Protein AF-A0A7S2DIW6-F1 (afdb_monomer_lite)

pLDDT: mean 91.89, std 4.33, range [71.31, 98.0]

Organism: NCBI:txid327968

Sequence (221 aa):
FISQVGNAGQYILHVTPWLPSMMLAGNVTGTWTSQSFADEFQTRYGSTPPYQVASAFTAAALLVHGMEKANSTSPTDVMNAIRDIRAESIFGDFSFDSNGQSTMRMKVTQYQMRASPTLIYPCSSCSGTLVYPKPDRANIECQDTRELDTPYGFMNGTCVQCPEGTESVVVNATGTLQRICRFCAEGTFALRDGAKQRCV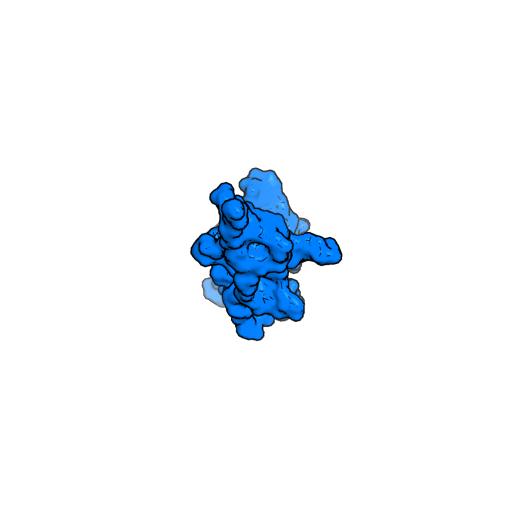PCPLGFYSDVEGSPECRACPL

Radius of gyration: 27.0 Å; chains: 1; bounding box: 69×29×79 Å

Secondary structure (DSSP, 8-state):
-HHHHGGGGTT-EEEES--TTS--B-GGGTT-BHHHHHHHHHHHHSSPPPHHHHHHHHHHHHHHHHHHHHT---HHHHHHHHHT--B--TT--B-B-TTS-B-PPPEEEE--SSSSPEEEESGGG-SS----SPPPHHHHHHH--SS---SEEEETTEEEEPPTTEEEEEEEETTEEEEEEEEPPTTEEEEEETTEEEEEEPPTTEE--STT-SSPEEPP-

Structure (mmCIF, N/CA/C/O backbone):
data_AF-A0A7S2DIW6-F1
#
_entry.id   AF-A0A7S2DIW6-F1
#
loop_
_atom_site.group_PDB
_atom_site.id
_atom_site.type_symbol
_atom_site.label_atom_id
_atom_site.label_alt_id
_atom_site.label_comp_id
_atom_site.label_asym_id
_atom_site.label_entity_id
_atom_site.label_seq_id
_atom_site.pdbx_PDB_ins_code
_atom_site.Cartn_x
_atom_site.Cartn_y
_atom_site.Cartn_z
_atom_site.occupancy
_atom_site.B_iso_or_equiv
_atom_site.auth_seq_id
_atom_site.auth_comp_id
_atom_site.auth_asym_id
_atom_site.auth_atom_id
_atom_site.pdbx_PDB_model_num
ATOM 1 N N . PHE A 1 1 ? 3.084 -5.115 4.513 1.00 79.88 1 PHE A N 1
ATOM 2 C CA . PHE A 1 1 ? 2.526 -5.954 3.430 1.00 79.88 1 PHE A CA 1
ATOM 3 C C . PHE A 1 1 ? 3.219 -5.665 2.104 1.00 79.88 1 PHE A C 1
ATOM 5 O O . PHE A 1 1 ? 4.061 -6.463 1.728 1.00 79.88 1 PHE A O 1
ATOM 12 N N . ILE A 1 2 ? 2.971 -4.525 1.440 1.00 84.12 2 ILE A N 1
ATOM 13 C CA . ILE A 1 2 ? 3.597 -4.205 0.137 1.00 84.12 2 ILE A CA 1
ATOM 14 C C . ILE A 1 2 ? 5.131 -4.205 0.179 1.00 84.12 2 ILE A C 1
ATOM 16 O O . ILE A 1 2 ? 5.755 -4.665 -0.769 1.00 84.12 2 ILE A O 1
ATOM 20 N N . SER A 1 3 ? 5.739 -3.790 1.292 1.00 81.25 3 SER A N 1
ATOM 21 C CA . SER A 1 3 ? 7.192 -3.892 1.498 1.00 81.25 3 SER A CA 1
ATOM 22 C C . SER A 1 3 ? 7.744 -5.323 1.456 1.00 81.25 3 SER A C 1
ATOM 24 O O . SER A 1 3 ? 8.926 -5.497 1.207 1.00 81.25 3 SER A O 1
ATOM 26 N N . GLN A 1 4 ? 6.905 -6.332 1.701 1.00 84.94 4 GLN A N 1
ATOM 27 C CA . GLN A 1 4 ? 7.298 -7.743 1.754 1.00 84.94 4 GLN A CA 1
ATOM 28 C C . GLN A 1 4 ? 6.985 -8.479 0.447 1.00 84.94 4 GLN A C 1
ATOM 30 O O . GLN A 1 4 ? 7.752 -9.332 0.023 1.00 84.94 4 GLN A O 1
ATOM 35 N N . VAL A 1 5 ? 5.856 -8.160 -0.199 1.00 87.31 5 VAL A N 1
ATOM 36 C CA . VAL A 1 5 ? 5.379 -8.893 -1.392 1.00 87.31 5 VAL A CA 1
ATOM 37 C C . VAL A 1 5 ? 5.551 -8.131 -2.710 1.00 87.31 5 VAL A C 1
ATOM 39 O O . VAL A 1 5 ? 5.266 -8.673 -3.777 1.00 87.31 5 VAL A O 1
ATOM 42 N N . GLY A 1 6 ? 5.975 -6.866 -2.661 1.00 86.94 6 GLY A N 1
ATOM 43 C CA . GLY A 1 6 ? 6.193 -6.039 -3.847 1.00 86.94 6 GLY A CA 1
ATOM 44 C C . GLY A 1 6 ? 4.961 -5.960 -4.755 1.00 86.94 6 GLY A C 1
ATOM 45 O O . GLY A 1 6 ? 3.828 -5.807 -4.293 1.00 86.94 6 GLY A O 1
ATOM 46 N N . ASN A 1 7 ? 5.189 -6.079 -6.064 1.00 89.25 7 ASN A N 1
ATOM 47 C CA . ASN A 1 7 ? 4.148 -5.964 -7.090 1.00 89.25 7 ASN A CA 1
ATOM 48 C C . ASN A 1 7 ? 3.102 -7.076 -7.081 1.00 89.25 7 ASN A C 1
ATOM 50 O O . ASN A 1 7 ? 1.970 -6.849 -7.511 1.00 89.25 7 ASN A O 1
ATOM 54 N N . ALA A 1 8 ? 3.414 -8.242 -6.513 1.00 88.25 8 ALA A N 1
ATOM 55 C CA . ALA A 1 8 ? 2.420 -9.297 -6.349 1.00 88.25 8 ALA A CA 1
ATOM 56 C C . ALA A 1 8 ? 1.251 -8.835 -5.459 1.00 88.25 8 ALA A C 1
ATOM 58 O O . ALA A 1 8 ? 0.100 -9.178 -5.734 1.00 88.25 8 ALA A O 1
ATOM 59 N N . GLY A 1 9 ? 1.542 -7.999 -4.453 1.00 89.56 9 GLY A N 1
ATOM 60 C CA . GLY A 1 9 ? 0.558 -7.439 -3.526 1.00 89.56 9 GLY A CA 1
ATOM 61 C C . GLY A 1 9 ? -0.310 -6.320 -4.093 1.00 89.56 9 GLY A C 1
ATOM 62 O O . GLY A 1 9 ? -1.308 -5.960 -3.470 1.00 89.56 9 GLY A O 1
ATOM 63 N N . GLN A 1 10 ? 0.046 -5.775 -5.258 1.00 91.62 10 GLN A N 1
ATOM 64 C CA . GLN A 1 10 ? -0.707 -4.686 -5.867 1.00 91.62 10 GLN A CA 1
ATOM 65 C C . GLN A 1 10 ? -2.079 -5.171 -6.341 1.00 91.62 10 GLN A C 1
ATOM 67 O O . GLN A 1 10 ? -2.246 -6.286 -6.855 1.00 91.62 10 GLN A O 1
ATOM 72 N N . TYR A 1 11 ? -3.061 -4.300 -6.149 1.00 93.38 11 TYR A N 1
ATOM 73 C CA . TYR A 1 11 ? -4.480 -4.458 -6.446 1.00 93.38 11 TYR A CA 1
ATOM 74 C C . TYR A 1 11 ? -5.193 -5.590 -5.685 1.00 93.38 11 TYR A C 1
ATOM 76 O O . TYR A 1 11 ? -6.339 -5.913 -6.001 1.00 93.38 11 TYR A O 1
ATOM 84 N N . ILE A 1 12 ? -4.564 -6.167 -4.653 1.00 92.81 12 ILE A N 1
ATOM 85 C CA . ILE A 1 12 ? -5.194 -7.164 -3.776 1.00 92.81 12 ILE A CA 1
ATOM 86 C C . ILE A 1 12 ? -6.169 -6.484 -2.809 1.00 92.81 12 ILE A C 1
ATOM 88 O O . ILE A 1 12 ? -5.863 -5.435 -2.235 1.00 92.81 12 ILE A O 1
ATOM 92 N N . LEU A 1 13 ? -7.329 -7.117 -2.616 1.00 94.75 13 LEU A N 1
ATOM 93 C CA . LEU A 1 13 ? -8.300 -6.753 -1.590 1.00 94.75 13 LEU A CA 1
ATOM 94 C C . LEU A 1 13 ? -7.870 -7.262 -0.213 1.00 94.75 13 LEU A C 1
ATOM 96 O O . LEU A 1 13 ? -7.444 -8.404 -0.061 1.00 94.75 13 LEU A O 1
ATOM 100 N N . HIS A 1 14 ? -8.040 -6.421 0.797 1.00 92.81 14 HIS A N 1
ATOM 101 C CA . HIS A 1 14 ? -7.788 -6.743 2.192 1.00 92.81 14 HIS A CA 1
ATOM 102 C C . HIS A 1 14 ? -8.975 -6.303 3.051 1.00 92.81 14 HIS A C 1
ATOM 104 O O . HIS A 1 14 ? -9.753 -5.429 2.670 1.00 92.81 14 HIS A O 1
ATOM 110 N N . VAL A 1 15 ? -9.126 -6.923 4.219 1.00 94.31 15 VAL A N 1
ATOM 111 C CA . VAL A 1 15 ? -10.203 -6.624 5.161 1.00 94.31 15 VAL A CA 1
ATOM 112 C C . VAL A 1 15 ? -9.581 -6.155 6.469 1.00 94.31 15 VAL A C 1
ATOM 114 O O . VAL A 1 15 ? -8.712 -6.822 7.020 1.00 94.31 15 VAL A O 1
ATOM 117 N N . THR A 1 16 ? -9.995 -4.994 6.967 1.00 93.88 16 THR A N 1
ATOM 118 C CA . THR A 1 16 ? -9.439 -4.409 8.196 1.00 93.88 16 THR A CA 1
ATOM 119 C C . THR A 1 16 ? -10.532 -3.764 9.042 1.00 93.88 16 THR A C 1
ATOM 121 O O . THR A 1 16 ? -11.458 -3.172 8.483 1.00 93.88 16 THR A O 1
ATOM 124 N N . PRO A 1 17 ? -10.467 -3.837 10.382 1.00 93.56 17 PRO A N 1
ATOM 125 C CA . PRO A 1 17 ? -11.382 -3.082 11.225 1.00 93.56 17 PRO A CA 1
ATOM 126 C C . PRO A 1 17 ? -11.015 -1.595 11.286 1.00 93.56 17 PRO A C 1
ATOM 128 O O . PRO A 1 17 ? -11.873 -0.789 11.626 1.00 93.56 17 PRO A O 1
ATOM 131 N N . TRP A 1 18 ? -9.777 -1.217 10.959 1.00 94.25 18 TRP A N 1
ATOM 132 C CA . TRP A 1 18 ? -9.278 0.138 11.187 1.00 94.25 18 TRP A CA 1
ATOM 133 C C . TRP A 1 18 ? -8.090 0.491 10.285 1.00 94.25 18 TRP A C 1
ATOM 135 O O . TRP A 1 18 ? -7.321 -0.390 9.888 1.00 94.25 18 TRP A O 1
ATOM 145 N N . LEU A 1 19 ? -7.931 1.778 9.974 1.00 93.50 19 LEU A N 1
ATOM 146 C CA . LEU A 1 19 ? -6.732 2.350 9.361 1.00 93.50 19 LEU A CA 1
ATOM 147 C C . LEU A 1 19 ? -6.434 3.722 9.985 1.00 93.50 19 LEU A C 1
ATOM 149 O O . LEU A 1 19 ? -7.383 4.459 10.250 1.00 93.50 19 LEU A O 1
ATOM 153 N N . PRO A 1 20 ? -5.151 4.123 10.079 1.00 93.69 20 PRO A N 1
ATOM 154 C CA . PRO A 1 20 ? -4.764 5.481 10.472 1.00 93.69 20 PRO A CA 1
ATOM 155 C C . PRO A 1 20 ? -5.46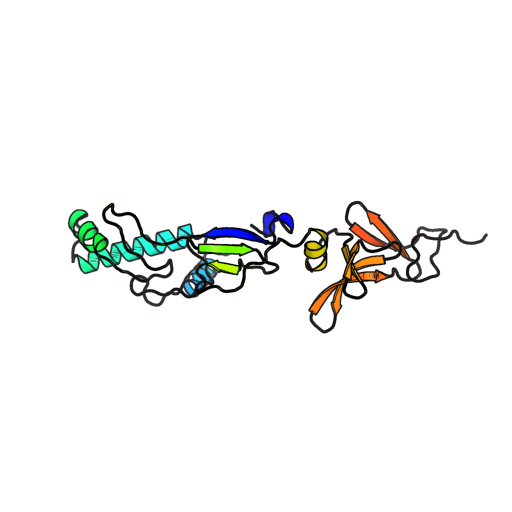1 6.586 9.669 1.00 93.69 20 PRO A C 1
ATOM 157 O O . PRO A 1 20 ? -5.853 7.606 10.219 1.00 93.69 20 PRO A O 1
ATOM 160 N 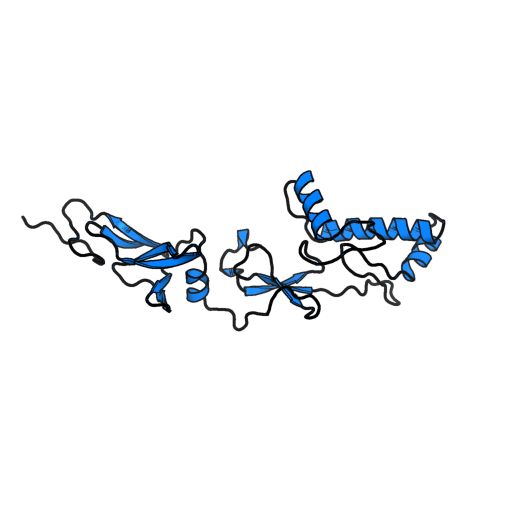N . SER A 1 21 ? -5.659 6.348 8.369 1.00 90.56 21 SER A N 1
ATOM 161 C CA . SER A 1 21 ? -6.234 7.306 7.424 1.00 90.56 21 SER A CA 1
ATOM 162 C C . SER A 1 21 ? -7.758 7.435 7.493 1.00 90.56 21 SER A C 1
ATOM 164 O O . SER A 1 21 ? -8.332 8.215 6.733 1.00 90.56 21 SER A O 1
ATOM 166 N N . MET A 1 22 ? -8.440 6.658 8.341 1.00 91.06 22 MET A N 1
ATOM 167 C CA . MET A 1 22 ? -9.885 6.799 8.507 1.00 91.06 22 MET A CA 1
ATOM 168 C C . MET A 1 22 ? -10.211 8.093 9.255 1.00 91.06 22 MET A C 1
ATOM 170 O O . MET A 1 22 ? -9.556 8.455 10.228 1.00 91.06 22 MET A O 1
ATOM 174 N N . MET A 1 23 ? -11.278 8.768 8.834 1.00 89.94 23 MET A N 1
ATOM 175 C CA . MET A 1 23 ? -11.783 9.967 9.504 1.00 89.94 23 MET A CA 1
ATOM 176 C C . MET A 1 23 ? -12.624 9.585 10.729 1.00 89.94 23 MET A C 1
ATOM 178 O O . MET A 1 23 ? -13.838 9.761 10.729 1.00 89.94 23 MET A O 1
ATOM 182 N N . LEU A 1 24 ? -11.982 9.007 11.747 1.00 91.75 24 LEU A N 1
ATOM 183 C CA . LEU A 1 24 ? -12.630 8.635 13.006 1.00 91.75 24 LEU A CA 1
ATOM 184 C C . LEU A 1 24 ? -12.113 9.516 14.136 1.00 91.75 24 LEU A C 1
ATOM 186 O O . LEU A 1 24 ? -10.904 9.725 14.275 1.00 91.75 24 LEU A O 1
ATOM 190 N N . ALA A 1 25 ? -13.046 9.972 14.952 1.00 90.62 25 ALA A N 1
ATOM 191 C CA . ALA A 1 25 ? -12.843 10.652 16.217 1.00 90.62 25 ALA A CA 1
ATOM 192 C C . ALA A 1 25 ? -13.911 10.127 17.177 1.00 90.62 25 ALA A C 1
ATOM 194 O O . ALA A 1 25 ? -14.863 9.479 16.737 1.00 90.62 25 ALA A O 1
ATOM 195 N N . GLY A 1 26 ? -13.769 10.377 18.473 1.00 82.31 26 GLY A N 1
ATOM 196 C CA . GLY A 1 26 ? -14.761 9.834 19.379 1.00 82.31 26 GLY A CA 1
ATOM 197 C C . GLY A 1 26 ? -14.706 10.324 20.803 1.00 82.31 26 GLY A C 1
ATOM 198 O O . GLY A 1 26 ? -13.630 10.492 21.377 1.00 82.31 26 GLY A O 1
ATOM 199 N N . ASN A 1 27 ? -15.897 10.485 21.372 1.00 80.25 27 ASN A N 1
ATOM 200 C CA . ASN A 1 27 ? -16.130 11.007 22.712 1.00 80.25 27 ASN A CA 1
ATOM 201 C C . ASN A 1 27 ? -15.435 10.192 23.813 1.00 80.25 27 ASN A C 1
ATOM 203 O O . ASN A 1 27 ? -14.895 10.784 24.745 1.00 80.25 27 ASN A O 1
ATOM 207 N N . VAL A 1 28 ? -15.378 8.861 23.695 1.00 85.06 28 VAL A N 1
ATOM 208 C CA . VAL A 1 28 ? -14.720 8.009 24.706 1.00 85.06 28 VAL A CA 1
ATOM 209 C C . VAL A 1 28 ? -13.198 8.054 24.614 1.00 85.06 28 VAL A C 1
ATOM 211 O O . VAL A 1 28 ? -12.508 7.715 25.566 1.00 85.06 28 VAL A O 1
ATOM 214 N N . THR A 1 29 ? -12.662 8.507 23.483 1.00 85.06 29 THR A N 1
ATOM 215 C CA . THR A 1 29 ? -11.222 8.678 23.258 1.00 85.06 29 THR A CA 1
ATOM 216 C C . THR A 1 29 ? -10.786 10.141 23.351 1.00 85.06 29 THR A C 1
ATOM 218 O O . THR A 1 29 ? -9.676 10.477 22.947 1.00 85.06 29 THR A O 1
ATOM 221 N N . GLY A 1 30 ? -11.633 11.029 23.881 1.00 85.81 30 GLY A N 1
ATOM 222 C CA . GLY A 1 30 ? -11.332 12.452 24.029 1.00 85.81 30 GLY A CA 1
ATOM 223 C C . GLY A 1 30 ? -11.152 13.165 22.686 1.00 85.81 30 GLY A C 1
ATOM 224 O O . GLY A 1 30 ? -11.961 13.024 21.776 1.00 85.81 30 GLY A O 1
ATOM 225 N N . THR A 1 31 ? -10.085 13.956 22.554 1.00 89.69 31 THR A N 1
ATOM 226 C CA . THR A 1 31 ? -9.781 14.729 21.333 1.00 89.69 31 THR A CA 1
ATOM 227 C C . THR A 1 31 ? -8.990 13.941 20.287 1.00 89.69 31 THR A C 1
ATOM 229 O O . THR A 1 31 ? -8.593 14.500 19.263 1.00 89.69 31 THR A O 1
ATOM 232 N N . TRP A 1 32 ? -8.729 12.654 20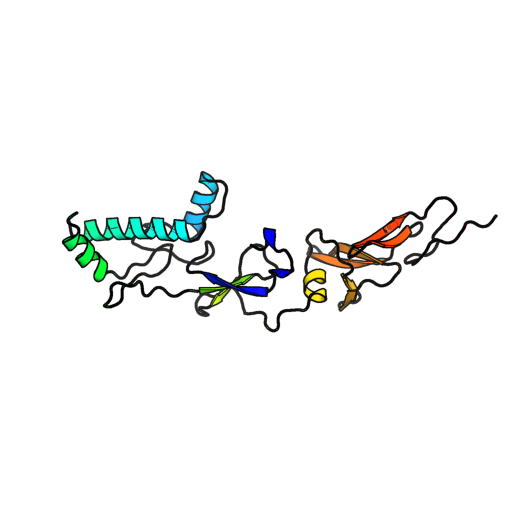.532 1.00 93.31 32 TRP A N 1
ATOM 233 C CA . TRP A 1 32 ? -7.950 11.828 19.622 1.00 93.31 32 TRP A CA 1
ATOM 234 C C . TRP A 1 32 ? -8.734 11.505 18.351 1.00 93.31 32 TRP A C 1
ATOM 236 O O . TRP A 1 32 ? -9.930 11.212 18.372 1.00 93.31 32 TRP A O 1
ATOM 246 N N . THR A 1 33 ? -8.010 11.497 17.238 1.00 95.25 33 THR A N 1
ATOM 247 C CA . THR A 1 33 ? -8.460 10.970 15.950 1.00 95.25 33 THR A CA 1
ATOM 248 C C . THR A 1 33 ? -7.664 9.710 15.611 1.00 95.25 33 THR A C 1
ATOM 250 O O . THR A 1 33 ? -6.607 9.465 16.198 1.00 95.25 33 THR A O 1
ATOM 253 N N . SER A 1 34 ? -8.124 8.918 14.635 1.00 94.69 34 SER A N 1
ATOM 254 C CA . SER A 1 34 ? -7.323 7.798 14.099 1.00 94.69 34 SER A CA 1
ATOM 255 C C . SER A 1 34 ? -5.921 8.237 13.681 1.00 94.69 34 SER A C 1
ATOM 257 O O . SER A 1 34 ? -4.942 7.560 13.997 1.00 94.69 34 SER A O 1
ATOM 259 N N . GLN A 1 35 ? -5.832 9.384 13.004 1.00 95.38 35 GLN A N 1
ATOM 260 C CA . GLN A 1 35 ? -4.574 9.910 12.495 1.00 95.38 35 GLN A CA 1
ATOM 261 C C . GLN A 1 35 ? -3.673 10.389 13.636 1.00 95.38 35 GLN A C 1
ATOM 263 O O . GLN A 1 35 ? -2.545 9.922 13.741 1.00 95.38 35 GLN A O 1
ATOM 268 N N . SER A 1 36 ? -4.181 11.225 14.551 1.00 96.31 36 SER A N 1
ATOM 269 C CA . SER A 1 36 ? -3.367 11.737 15.666 1.00 96.31 36 SER A CA 1
ATOM 270 C C . SER A 1 36 ? -2.885 10.620 16.597 1.00 96.31 36 SER A C 1
ATOM 272 O O . SER A 1 36 ? -1.779 10.689 17.125 1.00 96.31 36 SER A O 1
ATOM 274 N N . PHE A 1 37 ? -3.685 9.561 16.766 1.00 96.25 37 PHE A N 1
ATOM 275 C CA . PHE A 1 37 ? -3.267 8.353 17.476 1.00 96.25 37 PHE A CA 1
ATOM 276 C C . PHE A 1 37 ? -2.108 7.645 16.780 1.00 96.25 37 PHE A C 1
ATOM 278 O O . PHE A 1 37 ? -1.125 7.276 17.426 1.00 96.25 37 PHE A O 1
ATOM 285 N N . ALA A 1 38 ? -2.209 7.464 15.463 1.00 96.56 38 ALA A N 1
ATOM 286 C CA . ALA A 1 38 ? -1.149 6.845 14.686 1.00 96.56 38 ALA A CA 1
ATOM 287 C C . ALA A 1 38 ? 0.143 7.670 14.693 1.00 96.56 38 ALA A C 1
ATOM 289 O O . ALA A 1 38 ? 1.221 7.087 14.804 1.00 96.56 38 ALA A O 1
ATOM 290 N N . ASP A 1 39 ? 0.031 8.997 14.637 1.00 96.56 39 ASP A N 1
ATOM 291 C CA . ASP A 1 39 ? 1.169 9.918 14.656 1.00 96.56 39 ASP A CA 1
ATOM 292 C C . ASP A 1 39 ? 1.905 9.892 16.005 1.00 96.56 39 ASP A C 1
ATOM 294 O O . ASP A 1 39 ? 3.135 9.789 16.034 1.00 96.56 39 ASP A O 1
ATOM 298 N N . GLU A 1 40 ? 1.180 9.902 17.130 1.00 96.56 40 GLU A N 1
ATOM 299 C CA . GLU A 1 40 ? 1.795 9.743 18.458 1.00 96.56 40 GLU A CA 1
ATOM 300 C C . GLU A 1 40 ? 2.470 8.375 18.585 1.00 96.56 40 GLU A C 1
ATOM 302 O O . GLU A 1 40 ? 3.604 8.275 19.058 1.00 96.56 40 GLU A O 1
ATOM 307 N N . PHE A 1 41 ? 1.794 7.306 18.154 1.00 97.12 41 PHE A N 1
ATOM 308 C CA . PHE A 1 41 ? 2.355 5.962 18.236 1.00 97.12 41 PHE A CA 1
ATOM 309 C C . PHE A 1 41 ? 3.643 5.851 17.404 1.00 97.12 41 PHE A C 1
ATOM 311 O O . PHE A 1 41 ? 4.649 5.333 17.888 1.00 97.12 41 PHE A O 1
ATOM 318 N N . GLN A 1 42 ? 3.655 6.405 16.190 1.00 96.75 42 GLN A N 1
ATOM 319 C CA . GLN A 1 42 ? 4.846 6.481 15.345 1.00 96.75 42 GLN A CA 1
ATOM 320 C C . GLN A 1 42 ? 5.962 7.299 16.005 1.00 96.75 42 GLN A C 1
ATOM 322 O O . GLN A 1 42 ? 7.118 6.880 15.972 1.00 96.75 42 GLN A O 1
ATOM 327 N N . THR A 1 43 ? 5.631 8.430 16.630 1.00 98.00 43 THR A N 1
ATOM 328 C CA . THR A 1 43 ? 6.599 9.285 17.336 1.00 98.00 43 THR A CA 1
ATOM 329 C C . THR A 1 43 ? 7.242 8.546 18.507 1.00 98.00 43 THR A C 1
ATOM 331 O O . THR A 1 43 ? 8.452 8.625 18.712 1.00 98.00 43 THR A O 1
ATOM 334 N N . ARG A 1 44 ? 6.446 7.785 19.260 1.00 97.44 44 ARG A N 1
ATOM 335 C CA . ARG A 1 44 ? 6.897 7.091 20.468 1.00 97.44 44 ARG A CA 1
ATOM 336 C C . ARG A 1 44 ? 7.619 5.775 20.189 1.00 97.44 44 ARG A C 1
ATOM 338 O O . ARG A 1 44 ? 8.548 5.429 20.914 1.00 97.44 44 ARG A O 1
ATOM 345 N N . TYR A 1 45 ? 7.185 5.033 19.172 1.00 96.81 45 TYR A N 1
ATOM 346 C CA . TYR A 1 45 ? 7.623 3.653 18.931 1.00 96.81 45 TYR A CA 1
ATOM 347 C C . TYR A 1 45 ? 8.304 3.442 17.574 1.00 96.81 45 TYR A C 1
ATOM 349 O O . TYR A 1 45 ? 8.702 2.322 17.258 1.00 96.81 45 TYR A O 1
ATOM 357 N N . GLY A 1 46 ? 8.428 4.483 16.748 1.00 96.12 46 GLY A N 1
ATOM 358 C CA . GLY A 1 46 ? 9.136 4.425 15.467 1.00 96.12 46 GLY A CA 1
ATOM 359 C C . GLY A 1 46 ? 8.446 3.585 14.386 1.00 96.12 46 GLY A C 1
ATOM 360 O O . GLY A 1 46 ? 9.048 3.328 13.344 1.00 96.12 46 GLY A O 1
ATOM 361 N N . SER A 1 47 ? 7.194 3.167 14.585 1.00 92.69 47 SER A N 1
ATOM 362 C CA . SER A 1 47 ? 6.445 2.348 13.624 1.00 92.69 47 SER A CA 1
ATOM 363 C C . SER A 1 47 ? 4.961 2.701 13.594 1.00 92.69 47 SER A C 1
ATOM 365 O O . SER A 1 47 ? 4.425 3.229 14.561 1.00 92.69 47 SER A O 1
ATOM 367 N N . THR A 1 48 ? 4.283 2.405 12.484 1.00 91.12 48 THR A N 1
ATOM 368 C CA . THR A 1 48 ? 2.833 2.603 12.360 1.00 91.12 48 THR A CA 1
ATOM 369 C C . THR A 1 48 ? 2.101 1.572 13.223 1.00 91.12 48 THR A C 1
ATOM 371 O O . THR A 1 48 ? 2.445 0.387 13.148 1.00 91.12 48 THR A O 1
ATOM 374 N N . PRO A 1 49 ? 1.079 1.959 14.011 1.00 94.88 49 PRO A N 1
ATOM 375 C CA . PRO A 1 49 ? 0.400 1.010 14.878 1.00 94.88 49 PRO A CA 1
ATOM 376 C C . PRO A 1 49 ? -0.348 -0.047 14.060 1.00 94.88 49 PRO A C 1
ATOM 378 O O . PRO A 1 49 ? -1.095 0.295 13.135 1.00 94.88 49 PRO A O 1
ATOM 381 N N . PRO A 1 50 ? -0.229 -1.335 14.420 1.00 93.38 50 PRO A N 1
ATOM 382 C CA . PRO A 1 50 ? -1.152 -2.335 13.923 1.00 93.38 50 PRO A CA 1
ATOM 383 C C . PRO A 1 50 ? -2.531 -2.100 14.562 1.00 93.38 50 PRO A C 1
ATOM 385 O O . PRO A 1 50 ? -2.639 -1.575 15.675 1.00 93.38 50 PRO A O 1
ATOM 388 N N . TYR A 1 51 ? -3.606 -2.496 13.875 1.00 93.81 51 TYR A N 1
ATOM 389 C CA . TYR A 1 51 ? -4.974 -2.198 14.320 1.00 93.81 51 TYR A CA 1
ATOM 390 C C . TYR A 1 51 ? -5.270 -2.738 15.729 1.00 93.81 51 TYR A C 1
ATOM 392 O O . TYR A 1 51 ? -6.079 -2.169 16.454 1.00 93.81 51 TYR A O 1
ATOM 400 N N . GLN A 1 52 ? -4.603 -3.818 16.143 1.00 95.88 52 GLN A N 1
ATOM 401 C CA . GLN A 1 52 ? -4.747 -4.419 17.466 1.00 95.88 52 GLN A CA 1
ATOM 402 C C . GLN A 1 52 ? -4.445 -3.409 18.577 1.00 95.88 52 GLN A C 1
ATOM 404 O O . GLN A 1 52 ? -5.144 -3.396 19.587 1.00 95.88 52 GLN A O 1
ATOM 409 N N . VAL A 1 53 ? -3.467 -2.521 18.374 1.00 96.12 53 VAL A N 1
ATOM 410 C CA . VAL A 1 53 ? -3.114 -1.483 19.350 1.00 96.12 53 VAL A CA 1
ATOM 411 C C . VAL A 1 53 ? -4.226 -0.440 19.456 1.00 96.12 53 VAL A C 1
ATOM 413 O O . VAL A 1 53 ? -4.642 -0.110 20.563 1.00 96.12 53 VAL A O 1
ATOM 416 N N . ALA A 1 54 ? -4.765 0.025 18.325 1.00 94.94 54 ALA A N 1
ATOM 417 C CA . ALA A 1 54 ? -5.904 0.945 18.321 1.00 94.94 54 ALA A CA 1
ATOM 418 C C . ALA A 1 54 ? -7.155 0.306 18.964 1.00 94.94 54 ALA A C 1
ATOM 420 O O . ALA A 1 54 ? -7.891 0.971 19.698 1.00 94.94 54 ALA A O 1
ATOM 421 N N . SER A 1 55 ? -7.351 -1.005 18.763 1.00 93.94 55 SER A N 1
ATOM 422 C CA . SER A 1 55 ? -8.426 -1.769 19.406 1.00 93.94 55 SER A CA 1
ATOM 423 C C . SER A 1 55 ? -8.251 -1.852 20.924 1.00 93.94 55 SER A C 1
ATOM 425 O O . SER A 1 55 ? -9.205 -1.623 21.661 1.00 93.94 55 SER A O 1
ATOM 427 N N . ALA A 1 56 ? -7.029 -2.111 21.399 1.00 95.19 56 ALA A N 1
ATOM 428 C CA . ALA A 1 56 ? -6.727 -2.241 22.820 1.00 95.19 56 ALA A CA 1
ATOM 429 C C . ALA A 1 56 ? -6.853 -0.896 23.543 1.00 95.19 56 ALA A C 1
ATOM 431 O O . ALA A 1 56 ? -7.447 -0.827 24.618 1.00 95.19 56 ALA A O 1
ATOM 432 N N . PHE A 1 57 ? -6.361 0.179 22.921 1.00 94.50 57 PHE A N 1
ATOM 433 C CA . PHE A 1 57 ? -6.539 1.540 23.419 1.00 94.50 57 PHE A CA 1
ATOM 434 C C . PHE A 1 57 ? -8.022 1.883 23.575 1.00 94.50 57 PHE A C 1
ATOM 436 O O . PHE A 1 57 ? -8.454 2.342 24.631 1.00 94.50 57 PHE A O 1
ATOM 443 N N . THR A 1 58 ? -8.820 1.590 22.549 1.00 92.88 58 THR A N 1
ATOM 444 C CA . THR A 1 58 ? -10.258 1.863 22.584 1.00 92.88 58 THR A CA 1
ATOM 445 C C . THR A 1 58 ? -10.984 1.001 23.613 1.00 92.88 58 THR A C 1
ATOM 447 O O . THR A 1 58 ? -11.865 1.498 24.306 1.00 92.88 58 THR A O 1
ATOM 450 N N . ALA A 1 59 ? -10.603 -0.268 23.773 1.00 92.56 59 ALA A N 1
ATOM 451 C CA . ALA A 1 59 ? -11.175 -1.136 24.798 1.00 92.56 59 ALA A CA 1
ATOM 452 C C . ALA A 1 59 ? -10.906 -0.602 26.216 1.00 92.56 59 ALA A C 1
ATOM 454 O O . ALA A 1 59 ? -11.812 -0.590 27.047 1.00 92.56 59 ALA A O 1
ATOM 455 N N . ALA A 1 60 ? -9.692 -0.107 26.479 1.00 94.56 60 ALA A N 1
ATOM 456 C CA . ALA A 1 60 ? -9.362 0.533 27.751 1.00 94.56 60 ALA A CA 1
ATOM 457 C C . ALA A 1 60 ? -10.178 1.819 27.970 1.00 94.56 60 ALA A C 1
ATOM 459 O O . ALA A 1 60 ? -10.724 2.022 29.052 1.00 94.56 60 ALA A O 1
ATOM 460 N N . ALA A 1 61 ? -10.321 2.649 26.934 1.00 93.19 61 ALA A N 1
ATOM 461 C CA . ALA A 1 61 ? -11.130 3.864 26.985 1.00 93.19 61 ALA A CA 1
ATOM 462 C C . ALA A 1 61 ? -12.618 3.569 27.262 1.00 93.19 61 ALA A C 1
ATOM 464 O O . ALA A 1 61 ? -13.230 4.201 28.120 1.00 93.19 61 ALA A O 1
ATOM 465 N N . LEU A 1 62 ? -13.186 2.554 26.602 1.00 92.00 62 LEU A N 1
ATOM 466 C CA . LEU A 1 62 ? -14.556 2.091 26.843 1.00 92.00 62 LEU A CA 1
ATOM 467 C C . LEU A 1 62 ? -14.747 1.551 28.263 1.00 92.00 62 LEU A C 1
ATOM 469 O O . LEU A 1 62 ? -15.801 1.772 28.857 1.00 92.00 62 LEU A O 1
ATOM 473 N N . LEU A 1 63 ? -13.743 0.866 28.817 1.00 94.00 63 LEU A N 1
ATOM 474 C CA . LEU A 1 63 ? -13.791 0.370 30.190 1.00 94.00 63 LEU A CA 1
ATOM 475 C C . LEU A 1 63 ? -13.837 1.521 31.202 1.00 94.00 63 LEU A C 1
ATOM 477 O O . LEU A 1 63 ? -14.683 1.505 32.095 1.00 94.00 63 LEU A O 1
ATOM 481 N N . VAL A 1 64 ? -12.972 2.527 31.037 1.00 93.81 64 VAL A N 1
ATOM 482 C CA . VAL A 1 64 ? -12.972 3.739 31.875 1.00 93.81 64 VAL A CA 1
ATOM 483 C C . VAL A 1 64 ? -14.313 4.458 31.765 1.00 93.81 64 VAL A C 1
ATOM 485 O O . VAL A 1 64 ? -14.943 4.735 32.782 1.00 93.81 64 VAL A O 1
ATOM 488 N N . HIS A 1 65 ? -14.811 4.655 30.544 1.00 92.19 65 HIS A N 1
ATOM 489 C CA . HIS A 1 65 ? -16.112 5.281 30.324 1.00 92.19 65 HIS A CA 1
ATOM 490 C C . HIS A 1 65 ? -17.266 4.487 30.966 1.00 92.19 65 HIS A C 1
ATOM 492 O O . HIS A 1 65 ? -18.203 5.062 31.517 1.00 92.19 65 HIS A O 1
ATOM 498 N N . GLY A 1 66 ? -17.190 3.153 30.945 1.00 93.56 66 GLY A N 1
ATOM 499 C CA . GLY A 1 66 ? -18.126 2.271 31.638 1.00 93.56 66 GLY A CA 1
ATOM 500 C C . GLY A 1 66 ? -18.110 2.452 33.157 1.00 93.56 66 GLY A C 1
ATOM 501 O O . GLY A 1 66 ? -19.175 2.524 33.766 1.00 93.56 66 GLY A O 1
ATOM 502 N N . MET A 1 67 ? -16.923 2.572 33.760 1.00 95.88 67 MET A N 1
ATOM 503 C CA . MET A 1 67 ? -16.761 2.840 35.197 1.00 95.88 67 MET A CA 1
ATOM 504 C C . MET A 1 67 ? -17.326 4.204 35.594 1.00 95.88 67 MET A C 1
ATOM 506 O O . MET A 1 67 ? -18.044 4.305 36.588 1.00 95.88 67 MET A O 1
ATOM 510 N N . GLU A 1 68 ? -17.056 5.238 34.796 1.00 93.94 68 GLU A N 1
ATOM 511 C CA . GLU A 1 68 ? -17.590 6.589 35.002 1.00 93.94 68 GLU A CA 1
ATOM 512 C C . GLU A 1 68 ? -19.120 6.602 34.917 1.00 93.94 68 GLU A C 1
ATOM 514 O O . GLU A 1 68 ? -19.789 7.135 35.801 1.00 93.94 68 GLU A O 1
ATOM 519 N N . LYS A 1 69 ? -19.690 5.952 33.894 1.00 93.12 69 LYS A N 1
ATOM 520 C CA . LYS A 1 69 ? -21.144 5.853 33.700 1.00 93.12 69 LYS A CA 1
ATOM 521 C C . LYS A 1 69 ? -21.831 5.040 34.802 1.00 93.12 69 LYS A C 1
ATOM 523 O O . LYS A 1 69 ? -22.942 5.381 35.199 1.00 93.12 69 LYS A O 1
ATOM 528 N N . ALA A 1 70 ? -21.194 3.973 35.283 1.00 95.94 70 ALA A N 1
ATOM 529 C CA . ALA A 1 70 ? -21.704 3.155 36.383 1.00 95.94 70 ALA A CA 1
ATOM 530 C C . ALA A 1 70 ? -21.512 3.813 37.759 1.00 95.94 70 ALA A C 1
ATOM 532 O O . ALA A 1 70 ? -22.132 3.376 38.727 1.00 95.94 70 ALA A O 1
ATOM 533 N N . ASN A 1 71 ? -20.626 4.813 37.858 1.00 96.81 71 ASN A N 1
ATOM 534 C CA . ASN A 1 71 ? -20.088 5.320 39.120 1.00 96.81 71 ASN A CA 1
ATOM 535 C C . ASN A 1 71 ? -19.641 4.173 40.055 1.00 96.81 71 ASN A C 1
ATOM 537 O O . ASN A 1 71 ? -19.933 4.156 41.251 1.00 96.81 71 ASN A O 1
ATOM 541 N N . SER A 1 72 ? -19.000 3.159 39.472 1.00 97.56 72 SER A N 1
ATOM 542 C CA . SER A 1 72 ? -18.662 1.897 40.131 1.00 97.56 72 SER A CA 1
ATOM 543 C C . SER A 1 72 ? -17.497 1.226 39.407 1.00 97.56 72 SER A C 1
ATOM 545 O O . SER A 1 72 ? -17.321 1.379 38.200 1.00 97.56 72 SER A O 1
ATOM 547 N N . THR A 1 73 ? -16.709 0.448 40.143 1.00 96.75 73 THR A N 1
ATOM 548 C CA . THR A 1 73 ? -15.672 -0.441 39.593 1.00 96.75 73 THR A CA 1
ATOM 549 C C . THR A 1 73 ? -16.057 -1.918 39.706 1.00 96.75 73 THR A C 1
ATOM 551 O O . THR A 1 73 ? -15.269 -2.797 39.355 1.00 96.75 73 THR A O 1
ATOM 554 N N . SER A 1 74 ? -17.273 -2.208 40.182 1.00 97.94 74 SER A N 1
ATOM 555 C CA . SER A 1 74 ? -17.831 -3.559 40.238 1.00 97.94 74 SER A CA 1
ATOM 556 C C . SER A 1 74 ? -17.967 -4.138 38.824 1.00 97.94 74 SER A C 1
ATOM 558 O O . SER A 1 74 ? -18.578 -3.492 37.968 1.00 97.94 74 SER A O 1
ATOM 560 N N . PRO A 1 75 ? -17.472 -5.363 38.556 1.00 96.50 75 PRO A N 1
ATOM 561 C CA . PRO A 1 75 ? -17.539 -5.963 37.225 1.00 96.50 75 PRO A CA 1
ATOM 562 C C . PRO A 1 75 ? -18.951 -5.997 36.629 1.00 96.50 75 PRO A C 1
ATOM 564 O O . PRO A 1 75 ? -19.124 -5.714 35.446 1.00 96.50 75 PRO A O 1
ATOM 567 N N . THR A 1 76 ? -19.965 -6.304 37.442 1.00 96.06 76 THR A N 1
ATOM 568 C CA . THR A 1 76 ? -21.357 -6.405 36.982 1.00 96.06 76 THR A CA 1
ATOM 569 C C . THR A 1 76 ? -21.932 -5.044 36.601 1.00 96.06 76 THR A C 1
ATOM 571 O O . THR A 1 76 ? -22.562 -4.920 35.552 1.00 96.06 76 THR A O 1
ATOM 574 N N . ASP A 1 77 ? -21.686 -4.019 37.418 1.00 96.31 77 ASP A N 1
ATOM 575 C CA . ASP A 1 77 ? -22.213 -2.671 37.182 1.00 96.31 77 ASP A CA 1
ATOM 576 C C . ASP A 1 77 ? -21.585 -2.067 35.923 1.00 96.31 77 ASP A C 1
ATOM 578 O O . ASP A 1 77 ? -22.286 -1.538 35.060 1.00 96.31 77 ASP A O 1
ATOM 582 N N . VAL A 1 78 ? -20.265 -2.223 35.781 1.00 96.12 78 VAL A N 1
ATOM 583 C CA . VAL A 1 78 ? -19.501 -1.742 34.625 1.00 96.12 78 VAL A CA 1
ATOM 584 C C . VAL A 1 78 ? -19.923 -2.471 33.352 1.00 96.12 78 VAL A C 1
ATOM 586 O O . VAL A 1 78 ? -20.184 -1.829 32.336 1.00 96.12 78 VAL A O 1
ATOM 589 N N . MET A 1 79 ? -20.049 -3.800 33.393 1.00 93.44 79 MET A N 1
ATOM 590 C CA . MET A 1 79 ? -20.532 -4.586 32.254 1.00 93.44 79 MET A CA 1
ATOM 591 C C . MET A 1 79 ? -21.925 -4.124 31.812 1.00 93.44 79 MET A C 1
ATOM 593 O O . MET A 1 79 ? -22.143 -3.918 30.618 1.00 93.44 79 MET A O 1
ATOM 597 N N . ASN A 1 80 ? -22.856 -3.934 32.751 1.00 93.06 80 ASN A N 1
ATOM 598 C CA . ASN A 1 80 ? -24.203 -3.456 32.438 1.00 93.06 80 ASN A CA 1
ATOM 599 C C . ASN A 1 80 ? -24.169 -2.046 31.827 1.00 93.06 80 ASN A C 1
ATOM 601 O O . ASN A 1 80 ? -24.831 -1.800 30.822 1.00 93.06 80 ASN A O 1
ATOM 605 N N . ALA A 1 81 ? -23.342 -1.143 32.363 1.00 93.31 81 ALA A N 1
ATOM 606 C CA . ALA A 1 81 ? -23.187 0.206 31.822 1.00 93.31 81 ALA A CA 1
ATOM 607 C C . ALA A 1 81 ? -22.611 0.218 30.394 1.00 93.31 81 ALA A C 1
ATOM 609 O O . ALA A 1 81 ? -23.045 1.041 29.575 1.00 93.31 81 ALA A O 1
ATOM 610 N N . ILE A 1 82 ? -21.671 -0.693 30.099 1.00 92.12 82 ILE A N 1
ATOM 611 C CA . ILE A 1 82 ? -21.036 -0.856 28.782 1.00 92.12 82 ILE A CA 1
ATOM 612 C C . ILE A 1 82 ? -21.972 -1.519 27.773 1.00 92.12 82 ILE A C 1
ATOM 614 O O . ILE A 1 82 ? -21.960 -1.141 26.603 1.00 92.12 82 ILE A O 1
ATOM 618 N N . ARG A 1 83 ? -22.802 -2.479 28.193 1.00 90.56 83 ARG A N 1
ATOM 619 C CA . ARG A 1 83 ? -23.714 -3.200 27.290 1.00 90.56 83 ARG A CA 1
ATOM 620 C C . ARG A 1 83 ? -24.630 -2.256 26.507 1.00 90.56 83 ARG A C 1
ATOM 622 O O . ARG A 1 83 ? -24.873 -2.487 25.327 1.00 90.56 83 ARG A O 1
ATOM 629 N N . ASP A 1 84 ? -25.051 -1.165 27.143 1.00 83.81 84 ASP A N 1
ATOM 630 C CA . ASP A 1 84 ? -25.950 -0.163 26.564 1.00 83.81 84 ASP A CA 1
ATOM 631 C C . ASP A 1 84 ? -25.213 1.043 25.944 1.00 83.81 84 ASP A C 1
ATOM 633 O O . ASP A 1 84 ? -25.818 2.089 25.689 1.00 83.81 84 ASP A O 1
ATOM 637 N N . ILE A 1 85 ? -23.893 0.961 25.738 1.00 84.56 85 ILE A N 1
ATOM 638 C CA . ILE A 1 85 ? -23.123 2.036 25.100 1.00 84.56 85 ILE A CA 1
ATOM 639 C C . ILE A 1 85 ? -23.369 2.078 23.588 1.00 84.56 85 ILE A C 1
ATOM 641 O O . ILE A 1 85 ? -23.341 1.067 22.885 1.00 84.56 85 ILE A O 1
ATOM 645 N N . ARG A 1 86 ? -23.506 3.310 23.091 1.00 87.62 86 ARG A N 1
ATOM 646 C CA . ARG A 1 86 ? -23.160 3.692 21.722 1.00 87.62 86 ARG A CA 1
ATOM 647 C C . ARG A 1 86 ? -22.047 4.726 21.811 1.00 87.62 86 ARG A C 1
ATOM 649 O O . ARG A 1 86 ? -22.291 5.827 22.297 1.00 87.62 86 ARG A O 1
ATOM 656 N N . ALA A 1 87 ? -20.837 4.344 21.427 1.00 85.75 87 ALA A N 1
ATOM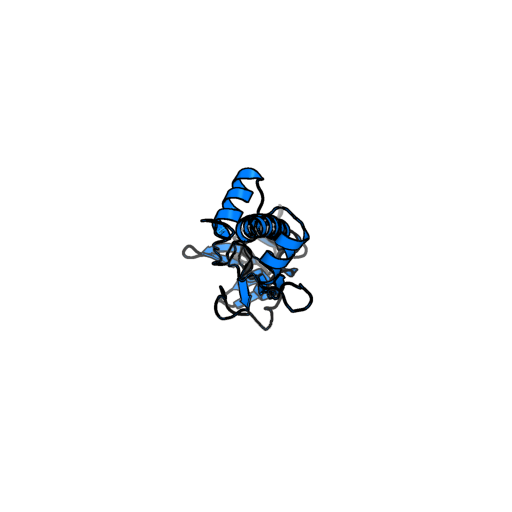 657 C CA . ALA A 1 87 ? -19.655 5.187 21.561 1.00 85.75 87 ALA A CA 1
ATOM 658 C C . ALA A 1 87 ? -18.956 5.347 20.220 1.00 85.75 87 ALA A C 1
ATOM 660 O O . ALA A 1 87 ? -18.703 4.366 19.524 1.00 85.75 87 ALA A O 1
ATOM 661 N N . GLU A 1 88 ? -18.602 6.583 19.907 1.00 90.06 88 GLU A N 1
ATOM 662 C CA . GLU A 1 88 ? -17.700 6.908 18.811 1.00 90.06 88 GLU A CA 1
ATOM 663 C C . GLU A 1 88 ? -16.275 6.840 19.361 1.00 90.06 88 GLU A C 1
ATOM 665 O O . GLU A 1 88 ? -16.018 7.253 20.495 1.00 90.06 88 GLU A O 1
ATOM 670 N N . SER A 1 89 ? -15.325 6.322 18.588 1.00 92.12 89 SER A N 1
ATOM 671 C CA . SER A 1 89 ? -13.930 6.190 19.021 1.00 92.12 89 SER A CA 1
ATOM 672 C C . SER A 1 89 ? -12.971 6.325 17.848 1.00 92.12 89 SER A C 1
ATOM 674 O O . SER A 1 89 ? -13.368 6.208 16.687 1.00 92.12 89 SER A O 1
ATOM 676 N N . ILE A 1 90 ? -11.674 6.437 18.140 1.00 94.00 90 ILE A N 1
ATOM 677 C CA . ILE A 1 90 ? -10.651 6.335 17.095 1.00 94.00 90 ILE A CA 1
ATOM 678 C C . ILE A 1 90 ? -10.697 5.008 16.332 1.00 94.00 90 ILE A C 1
ATOM 680 O O . ILE A 1 90 ? -10.194 4.965 15.222 1.00 94.00 90 ILE A O 1
ATOM 684 N N . PHE A 1 91 ? -11.259 3.930 16.886 1.00 92.81 91 PHE A N 1
ATOM 685 C CA . PHE A 1 91 ? -11.290 2.616 16.236 1.00 92.81 91 PHE A CA 1
ATOM 686 C C . PHE A 1 91 ? -12.600 2.340 15.478 1.00 92.81 91 PHE A C 1
ATOM 688 O O . PHE A 1 91 ? -12.684 1.391 14.697 1.00 92.81 91 PHE A O 1
ATOM 695 N N . GLY A 1 92 ? -13.593 3.214 15.647 1.00 89.56 92 GLY A N 1
ATOM 696 C CA . GLY A 1 92 ? -14.900 3.159 15.001 1.00 89.56 92 GLY A CA 1
ATOM 697 C C . GLY A 1 92 ? -16.044 3.251 16.002 1.00 89.56 92 GLY A C 1
ATOM 698 O O . GLY A 1 92 ? -15.825 3.374 17.208 1.00 89.56 92 GLY A O 1
ATOM 699 N N . ASP A 1 93 ? -17.263 3.171 15.484 1.00 87.75 93 ASP A N 1
ATOM 700 C CA . ASP A 1 93 ? -18.467 3.217 16.307 1.00 87.75 93 ASP A CA 1
ATOM 701 C C . ASP A 1 93 ? -18.722 1.852 16.943 1.00 87.75 93 ASP A C 1
ATOM 703 O O . ASP A 1 93 ? -18.792 0.820 16.261 1.00 87.75 93 ASP A O 1
ATOM 707 N N . PHE A 1 94 ? -18.872 1.855 18.263 1.00 84.81 94 PHE A N 1
ATOM 708 C CA . PHE A 1 94 ? -19.122 0.669 19.060 1.00 84.81 94 PHE A CA 1
ATOM 709 C C . PHE A 1 94 ? -20.551 0.633 19.565 1.00 84.81 94 PHE A C 1
ATOM 711 O O . PHE A 1 94 ? -21.033 1.549 20.229 1.00 84.81 94 PHE A O 1
ATOM 718 N N . SER A 1 95 ? -21.170 -0.509 19.312 1.00 90.56 95 SER A N 1
ATOM 719 C CA . SER A 1 95 ? -22.320 -1.015 20.039 1.00 90.56 95 SER A CA 1
ATOM 720 C C . SER A 1 95 ? -22.201 -2.529 20.139 1.00 90.56 95 SER A C 1
ATOM 722 O O . SER A 1 95 ? -21.437 -3.150 19.391 1.00 90.56 95 SER A O 1
ATOM 724 N N . PHE A 1 96 ? -22.954 -3.117 21.058 1.00 91.50 96 PHE A N 1
ATOM 725 C CA . PHE A 1 96 ? -22.988 -4.556 21.266 1.00 91.50 96 PHE A CA 1
ATOM 726 C C . PHE A 1 96 ? -24.358 -5.114 20.887 1.00 91.50 96 PHE A C 1
ATOM 728 O O . PHE A 1 96 ? -25.383 -4.461 21.087 1.00 91.50 96 PHE A O 1
ATOM 735 N N . ASP A 1 97 ? -24.377 -6.312 20.309 1.00 91.44 97 ASP A N 1
ATOM 736 C CA . ASP A 1 97 ? -25.616 -7.047 20.078 1.00 91.44 97 ASP A CA 1
ATOM 737 C C . ASP A 1 97 ? -26.133 -7.706 21.372 1.00 91.44 97 ASP A C 1
ATOM 739 O O . ASP A 1 97 ? -25.548 -7.583 22.453 1.00 91.44 97 ASP A O 1
ATOM 743 N N . SER A 1 98 ? -27.252 -8.432 21.282 1.00 91.19 98 SER A N 1
ATOM 744 C CA . SER A 1 98 ? -27.852 -9.104 22.441 1.00 91.19 98 SER A CA 1
ATOM 745 C C . SER A 1 98 ? -26.924 -10.124 23.110 1.00 91.19 98 SER A C 1
ATOM 747 O O . SER A 1 98 ? -27.091 -10.380 24.306 1.00 91.19 98 SER A O 1
ATOM 749 N N . ASN A 1 99 ? -25.953 -10.666 22.367 1.00 91.38 99 ASN A N 1
ATOM 750 C CA . ASN A 1 99 ? -24.959 -11.633 22.831 1.00 91.38 99 ASN A CA 1
ATOM 751 C C . ASN A 1 99 ? -23.686 -10.957 23.370 1.00 91.38 99 ASN A C 1
ATOM 753 O O . ASN A 1 99 ? -22.757 -11.651 23.781 1.00 91.38 99 ASN A O 1
ATOM 757 N N . GLY A 1 100 ? -23.623 -9.621 23.372 1.00 87.94 100 GLY A N 1
ATOM 758 C CA . GLY A 1 100 ? -22.452 -8.866 23.811 1.00 87.94 100 GLY A CA 1
ATOM 759 C C . GLY A 1 100 ? -21.331 -8.809 22.772 1.00 87.94 100 GLY A C 1
ATOM 760 O O . GLY A 1 100 ? -20.206 -8.447 23.115 1.00 87.94 100 GLY A O 1
ATOM 761 N N . GLN A 1 101 ? -21.595 -9.160 21.509 1.00 89.75 101 GLN A N 1
ATOM 762 C CA . GLN A 1 101 ? -20.606 -9.052 20.438 1.00 89.75 101 GLN A CA 1
ATOM 763 C C . GLN A 1 101 ? -20.628 -7.649 19.831 1.00 89.75 101 GLN A C 1
ATOM 765 O O . GLN A 1 101 ? -21.688 -7.073 19.597 1.00 89.75 101 GLN A O 1
ATOM 770 N N . SER A 1 102 ? -19.442 -7.094 19.563 1.00 88.50 102 SER A N 1
ATOM 771 C CA . SER A 1 102 ? -19.332 -5.809 18.871 1.00 88.50 102 SER A CA 1
ATOM 772 C C . SER A 1 102 ? -19.979 -5.893 17.490 1.00 88.50 102 SER A C 1
ATOM 774 O O . SER A 1 102 ? -19.652 -6.769 16.690 1.00 88.50 102 SER A O 1
ATOM 776 N N . THR A 1 103 ? -20.853 -4.939 17.185 1.00 90.12 103 THR A N 1
ATOM 777 C CA . THR A 1 103 ? -21.507 -4.816 15.875 1.00 90.12 103 THR A CA 1
ATOM 778 C C . THR A 1 103 ? -20.650 -4.058 14.860 1.00 90.12 103 THR A C 1
ATOM 780 O O . THR A 1 103 ? -21.127 -3.711 13.773 1.00 90.12 103 THR A O 1
ATOM 783 N N . MET A 1 104 ? -19.401 -3.737 15.210 1.00 87.50 104 MET A N 1
ATOM 784 C CA . MET A 1 104 ? -18.515 -2.971 14.349 1.00 87.50 104 MET A CA 1
ATOM 785 C C . MET A 1 104 ? -18.219 -3.750 13.066 1.00 87.50 104 MET A C 1
ATOM 787 O O . MET A 1 104 ? -17.788 -4.902 13.078 1.00 87.50 104 MET A O 1
ATOM 791 N N . ARG A 1 105 ? -18.418 -3.089 11.926 1.00 88.38 105 ARG A N 1
ATOM 792 C CA . ARG A 1 105 ? -18.188 -3.704 10.621 1.00 88.38 105 ARG A CA 1
ATOM 793 C C . ARG A 1 105 ? -16.723 -3.630 10.224 1.00 88.38 105 ARG A C 1
ATOM 795 O O . ARG A 1 105 ? -16.043 -2.622 10.450 1.00 88.38 105 ARG A O 1
ATOM 802 N N . MET A 1 106 ? -16.270 -4.695 9.573 1.00 92.25 106 MET A N 1
ATOM 803 C CA . MET A 1 106 ? -15.006 -4.698 8.853 1.00 92.25 106 MET A CA 1
ATOM 804 C C . MET A 1 106 ? -15.105 -3.816 7.610 1.00 92.25 106 MET A C 1
ATOM 806 O O . MET A 1 106 ? -16.179 -3.617 7.039 1.00 92.25 106 MET A O 1
ATOM 810 N N . LYS A 1 107 ? -13.960 -3.292 7.197 1.00 93.62 107 LYS A N 1
ATOM 811 C CA . LYS A 1 107 ? -13.807 -2.419 6.045 1.00 93.62 107 LYS A CA 1
ATOM 812 C C . LYS A 1 107 ? -13.023 -3.160 4.980 1.00 93.62 107 LYS A C 1
ATOM 814 O O . LYS A 1 107 ? -12.180 -3.996 5.305 1.00 93.62 107 LYS A O 1
ATOM 819 N N . VAL A 1 108 ? -13.299 -2.848 3.722 1.00 96.25 108 VAL A N 1
ATOM 820 C CA . VAL A 1 108 ? -12.577 -3.433 2.589 1.00 96.25 108 VAL A CA 1
ATOM 821 C C . VAL A 1 108 ? -11.620 -2.394 2.045 1.00 96.25 108 VAL A C 1
ATOM 823 O O . VAL A 1 108 ? -12.007 -1.255 1.784 1.00 96.25 108 VAL A O 1
ATOM 826 N N . THR A 1 109 ? -10.371 -2.793 1.868 1.00 95.62 109 THR A N 1
ATOM 827 C CA . THR A 1 109 ? -9.308 -1.954 1.331 1.00 95.62 109 THR A CA 1
ATOM 828 C C . THR A 1 109 ? -8.669 -2.618 0.120 1.00 95.62 109 THR A C 1
ATOM 830 O O . THR A 1 109 ? -8.775 -3.829 -0.064 1.00 95.62 109 THR A O 1
ATOM 833 N N . GLN A 1 110 ? -7.997 -1.832 -0.715 1.00 95.12 110 GLN A N 1
ATOM 834 C CA . GLN A 1 110 ? -7.172 -2.325 -1.813 1.00 95.12 110 GLN A CA 1
ATOM 835 C C . GLN A 1 110 ? -5.799 -1.658 -1.745 1.00 95.12 110 GLN A C 1
ATOM 837 O O . GLN A 1 110 ? -5.703 -0.436 -1.625 1.00 95.12 110 GLN A O 1
ATOM 842 N N . TYR A 1 111 ? -4.727 -2.444 -1.838 1.00 91.94 111 TYR A N 1
ATOM 843 C CA . TYR A 1 111 ? -3.386 -1.885 -2.013 1.00 91.94 111 TYR A CA 1
ATOM 844 C C . TYR A 1 111 ? -3.208 -1.473 -3.472 1.00 91.94 111 TYR A C 1
ATOM 846 O O . TYR A 1 111 ? -3.013 -2.322 -4.330 1.00 91.94 111 TYR A O 1
ATOM 854 N N . GLN A 1 112 ? -3.354 -0.187 -3.765 1.00 89.81 112 GLN A N 1
ATOM 855 C CA . GLN A 1 112 ? -3.113 0.377 -5.097 1.00 89.81 112 GLN A CA 1
ATOM 856 C C . GLN A 1 112 ? -1.660 0.873 -5.192 1.00 89.81 112 GLN A C 1
ATOM 858 O O . GLN A 1 112 ? -0.899 0.697 -4.243 1.00 89.81 112 GLN A O 1
ATOM 863 N N . MET A 1 113 ? -1.276 1.533 -6.293 1.00 82.88 113 MET A N 1
ATOM 864 C CA . MET A 1 113 ? 0.062 2.123 -6.523 1.00 82.88 113 MET A CA 1
ATOM 865 C C . MET A 1 113 ? 0.384 3.321 -5.601 1.00 82.88 113 MET A C 1
ATOM 867 O O . MET A 1 113 ? 0.831 4.379 -6.032 1.00 82.88 113 MET A O 1
ATOM 871 N N . ARG A 1 114 ? 0.102 3.180 -4.307 1.00 75.00 114 ARG A N 1
ATOM 872 C CA . ARG A 1 114 ? 0.290 4.144 -3.227 1.00 75.00 114 ARG A CA 1
ATOM 873 C C . ARG A 1 114 ? 0.920 3.425 -2.037 1.00 75.00 114 ARG A C 1
ATOM 875 O O . ARG A 1 114 ? 0.791 2.212 -1.887 1.00 75.00 114 ARG A O 1
ATOM 882 N N . ALA A 1 115 ? 1.586 4.182 -1.168 1.00 71.31 115 ALA A N 1
ATOM 883 C CA . ALA A 1 115 ? 2.215 3.624 0.029 1.00 71.31 115 ALA A CA 1
ATOM 884 C C . ALA A 1 115 ? 1.186 3.055 1.027 1.00 71.31 115 ALA A C 1
ATOM 886 O O . ALA A 1 115 ? 1.425 2.016 1.644 1.00 71.31 115 ALA A O 1
ATOM 887 N N . SER A 1 116 ? 0.030 3.714 1.150 1.00 81.94 116 SER A N 1
ATOM 888 C CA . SER A 1 116 ? -1.044 3.338 2.075 1.00 81.94 116 SER A CA 1
ATOM 889 C C . SER A 1 116 ? -2.210 2.661 1.347 1.00 81.94 116 SER A C 1
ATOM 891 O O . SER A 1 116 ? -2.508 3.027 0.207 1.00 81.94 116 SER A O 1
ATOM 893 N N . PRO A 1 117 ? -2.902 1.701 1.990 1.00 90.69 117 PRO A N 1
ATOM 894 C CA . PRO A 1 117 ? -4.067 1.047 1.404 1.00 90.69 117 PRO A CA 1
ATOM 895 C C . PRO A 1 117 ? -5.221 2.034 1.180 1.00 90.69 117 PRO A C 1
ATOM 897 O O . PRO A 1 117 ? -5.531 2.859 2.043 1.00 90.69 117 PRO A O 1
ATOM 900 N N . THR A 1 118 ? -5.892 1.900 0.039 1.00 93.31 118 THR A N 1
ATOM 901 C CA .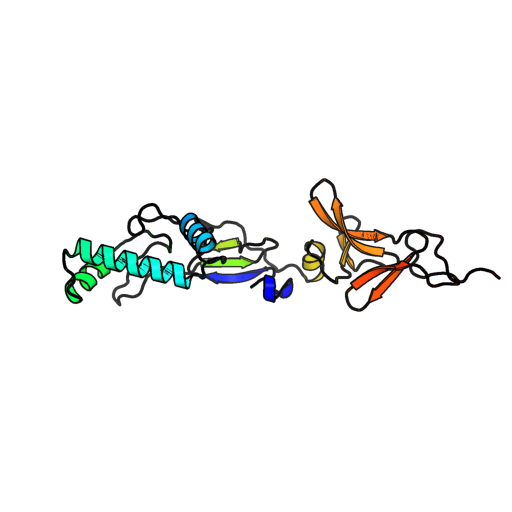 THR A 1 118 ? -7.093 2.664 -0.315 1.00 93.31 118 THR A CA 1
ATOM 902 C C . THR A 1 118 ? -8.311 2.024 0.343 1.00 93.31 118 THR A C 1
ATOM 904 O O . THR A 1 118 ? -8.504 0.813 0.232 1.00 93.31 118 THR A O 1
ATOM 907 N N . LEU A 1 119 ? -9.147 2.810 1.020 1.00 94.50 119 LEU A N 1
ATOM 908 C CA . LEU A 1 119 ? -10.413 2.347 1.585 1.00 94.50 119 LEU A CA 1
ATOM 909 C C . LEU A 1 119 ? -11.464 2.285 0.473 1.00 94.50 119 LEU A C 1
ATOM 911 O O . LEU A 1 119 ? -11.797 3.315 -0.105 1.00 94.50 119 LEU A O 1
ATOM 915 N N . ILE A 1 120 ? -11.970 1.084 0.191 1.00 95.81 120 ILE A N 1
ATOM 916 C CA . ILE A 1 120 ? -12.925 0.799 -0.892 1.00 95.81 120 ILE A CA 1
ATOM 917 C C . ILE A 1 120 ? -14.360 0.727 -0.365 1.00 95.81 120 ILE A C 1
ATOM 919 O O . ILE A 1 120 ? -15.293 1.171 -1.028 1.00 95.81 120 ILE A O 1
ATOM 923 N N . TYR A 1 121 ? -14.544 0.172 0.833 1.00 94.56 121 TYR A N 1
ATOM 924 C CA . TYR A 1 121 ? -15.852 0.044 1.472 1.00 94.56 121 TYR A CA 1
ATOM 925 C C . TYR A 1 121 ? -15.736 0.299 2.982 1.00 94.56 121 TYR A C 1
ATOM 927 O O . TYR A 1 121 ? -14.819 -0.254 3.603 1.00 94.56 121 TYR A O 1
ATOM 935 N N . PRO A 1 122 ? -16.659 1.061 3.601 1.00 91.38 122 PRO A N 1
ATOM 936 C CA . PRO A 1 122 ? -17.939 1.540 3.055 1.00 91.38 122 PRO A CA 1
ATOM 937 C C . PRO A 1 122 ? -17.810 2.713 2.073 1.00 91.38 122 PRO A C 1
ATOM 939 O O . PRO A 1 122 ? -16.947 3.568 2.228 1.00 91.38 122 PRO A O 1
ATOM 942 N N . CYS A 1 123 ? -18.695 2.772 1.070 1.00 85.19 123 CYS A N 1
ATOM 943 C CA . CYS A 1 123 ? -18.669 3.814 0.030 1.00 85.19 123 CYS A CA 1
ATOM 944 C C . CYS A 1 123 ? -18.955 5.222 0.572 1.00 85.19 123 CYS A C 1
ATOM 946 O O . CYS A 1 123 ? -18.535 6.205 -0.024 1.00 85.19 123 CYS A O 1
ATOM 948 N N . SER A 1 124 ? -19.645 5.333 1.709 1.00 87.00 124 SER A N 1
ATOM 949 C CA . SER A 1 124 ? -19.915 6.619 2.360 1.00 87.00 124 SER A CA 1
ATOM 950 C C . SER A 1 124 ? -18.655 7.308 2.889 1.00 87.00 124 SER A C 1
ATOM 952 O O . SER A 1 124 ? -18.683 8.509 3.126 1.00 87.00 124 SER A O 1
ATOM 954 N N . SER A 1 125 ? -17.563 6.566 3.095 1.00 87.56 125 SER A N 1
ATOM 955 C CA . SER A 1 125 ? -16.291 7.094 3.600 1.00 87.56 125 SER A CA 1
ATOM 956 C C . SER A 1 125 ? -15.077 6.533 2.856 1.00 87.56 125 SER A C 1
ATOM 958 O O . SER A 1 125 ? -13.965 6.550 3.379 1.00 87.56 125 SER A O 1
ATOM 960 N N . CYS A 1 126 ? -15.264 6.025 1.633 1.00 91.56 126 CYS A N 1
ATOM 961 C CA . CYS A 1 126 ? -14.173 5.469 0.840 1.00 91.56 126 CYS A CA 1
ATOM 962 C C . CYS A 1 126 ? -13.167 6.557 0.440 1.00 91.56 126 CYS A C 1
ATOM 964 O O . CYS A 1 126 ? -13.545 7.672 0.085 1.00 91.56 126 CYS A O 1
ATOM 966 N N . SER A 1 127 ? -11.879 6.210 0.439 1.00 91.31 127 SER A N 1
ATOM 967 C CA . SER A 1 127 ? -10.802 7.098 -0.022 1.00 91.31 127 SER A CA 1
ATOM 968 C C . SER A 1 127 ? -10.405 6.853 -1.482 1.00 91.31 127 SER A C 1
ATOM 970 O O . SER A 1 127 ? -9.498 7.507 -1.997 1.00 91.31 127 SER A O 1
ATOM 972 N N . GLY A 1 128 ? -11.083 5.924 -2.162 1.00 91.00 128 GLY A N 1
ATOM 973 C CA . GLY A 1 128 ? -10.932 5.671 -3.589 1.00 91.00 128 GLY A CA 1
ATOM 974 C C . GLY A 1 128 ? -11.859 4.566 -4.091 1.00 91.00 128 GLY A C 1
ATOM 975 O O . GLY A 1 128 ? -12.650 3.998 -3.340 1.00 91.00 128 GLY A O 1
ATOM 976 N N . THR A 1 129 ? -11.763 4.270 -5.384 1.00 93.50 129 THR A N 1
ATOM 977 C CA . THR A 1 129 ? -12.602 3.280 -6.068 1.00 93.50 129 THR A CA 1
ATOM 978 C C . THR A 1 129 ? -11.876 1.950 -6.239 1.00 93.50 129 THR A C 1
ATOM 980 O O . THR A 1 129 ? -10.645 1.890 -6.265 1.00 93.50 129 THR A O 1
ATOM 983 N N . LEU A 1 130 ? -12.648 0.865 -6.344 1.00 95.25 130 LEU A N 1
ATOM 984 C CA . LEU A 1 130 ? -12.114 -0.463 -6.632 1.00 95.25 130 LEU A CA 1
ATOM 985 C C . LEU A 1 130 ? -11.522 -0.493 -8.043 1.00 95.25 130 LEU A C 1
ATOM 987 O O . LEU A 1 130 ? -12.219 -0.193 -9.009 1.00 95.25 130 LEU A O 1
ATOM 991 N N . VAL A 1 131 ? -10.274 -0.941 -8.168 1.00 94.88 131 VAL A N 1
ATOM 992 C CA . VAL A 1 131 ? -9.697 -1.289 -9.469 1.00 94.88 131 VAL A CA 1
ATOM 993 C C . VAL A 1 131 ? -9.956 -2.769 -9.730 1.00 94.88 131 VAL A C 1
ATOM 995 O O . VAL A 1 131 ? -9.368 -3.633 -9.073 1.00 94.88 131 VAL A O 1
ATOM 998 N N . TYR A 1 132 ? -10.855 -3.047 -10.672 1.00 93.00 132 TYR A N 1
ATOM 999 C CA . TYR A 1 132 ? -11.171 -4.384 -11.165 1.00 93.00 132 TYR A CA 1
ATOM 1000 C C . TYR A 1 132 ? -11.536 -4.315 -12.665 1.00 93.00 132 TYR A C 1
ATOM 1002 O O . TYR A 1 132 ? -12.292 -3.416 -13.038 1.00 93.00 132 TYR A O 1
ATOM 1010 N N . PRO A 1 133 ? -11.052 -5.238 -13.521 1.00 94.31 133 PRO A N 1
ATOM 1011 C CA . PRO A 1 133 ? -10.142 -6.343 -13.203 1.00 94.31 133 PRO A CA 1
ATOM 1012 C C . PRO A 1 133 ? -8.765 -5.855 -12.732 1.00 94.31 133 PRO A C 1
ATOM 1014 O O . PRO A 1 133 ? -8.369 -4.720 -12.993 1.00 94.31 133 PRO A O 1
ATOM 1017 N N . LYS A 1 134 ? -8.045 -6.707 -11.989 1.00 93.06 134 LYS A N 1
ATOM 1018 C CA . LYS A 1 134 ? -6.661 -6.420 -11.586 1.00 93.06 134 LYS A CA 1
ATOM 1019 C C . LYS A 1 134 ? -5.824 -6.212 -12.861 1.00 93.06 134 LYS A C 1
ATOM 1021 O O . LYS A 1 134 ? -5.856 -7.103 -13.712 1.00 93.06 134 LYS A O 1
ATOM 1026 N N . PRO A 1 135 ? -5.082 -5.095 -12.992 1.00 93.62 135 PRO A N 1
ATOM 1027 C CA . PRO A 1 135 ? -4.154 -4.911 -14.098 1.00 93.62 135 PRO A CA 1
ATOM 1028 C C . PRO A 1 135 ? -3.180 -6.084 -14.185 1.00 93.62 135 PRO A C 1
ATOM 1030 O O . PRO A 1 135 ? -2.778 -6.647 -13.161 1.00 93.62 135 PRO A O 1
ATOM 1033 N N . ASP A 1 136 ? -2.817 -6.464 -15.405 1.00 93.00 136 ASP A N 1
ATOM 1034 C CA . ASP A 1 136 ? -1.829 -7.515 -15.605 1.00 93.00 136 ASP A CA 1
ATOM 1035 C C . ASP A 1 136 ? -0.449 -7.104 -15.066 1.00 93.00 136 ASP A C 1
ATOM 1037 O O . ASP A 1 136 ? -0.189 -5.962 -14.668 1.00 93.00 136 ASP A O 1
ATOM 1041 N N . ARG A 1 137 ? 0.455 -8.081 -15.035 1.00 91.19 137 ARG A N 1
ATOM 1042 C CA . ARG A 1 137 ? 1.807 -7.887 -14.521 1.00 91.19 137 ARG A CA 1
ATOM 1043 C C . ARG A 1 137 ? 2.573 -6.803 -15.287 1.00 91.19 137 ARG A C 1
ATOM 1045 O O . ARG A 1 137 ? 3.260 -6.017 -14.647 1.00 91.19 137 ARG A O 1
ATOM 1052 N N . ALA A 1 138 ? 2.450 -6.750 -16.613 1.00 92.75 138 ALA A N 1
ATOM 1053 C CA . ALA A 1 138 ? 3.171 -5.778 -17.429 1.00 92.75 138 ALA A CA 1
ATOM 1054 C C . ALA A 1 138 ? 2.758 -4.350 -17.049 1.00 92.75 138 ALA A C 1
ATOM 1056 O O . ALA A 1 138 ? 3.606 -3.531 -16.700 1.00 92.75 138 ALA A O 1
ATOM 1057 N N . ASN A 1 139 ? 1.451 -4.081 -17.003 1.00 92.75 139 ASN A N 1
ATOM 1058 C CA . ASN A 1 139 ? 0.906 -2.776 -16.638 1.00 92.75 139 ASN A CA 1
ATOM 1059 C C . ASN A 1 139 ? 1.245 -2.377 -15.197 1.00 92.75 139 ASN A C 1
ATOM 1061 O O . ASN A 1 139 ? 1.550 -1.212 -14.942 1.00 92.75 139 ASN A O 1
ATOM 1065 N N . ILE A 1 140 ? 1.238 -3.335 -14.262 1.00 92.88 140 ILE A N 1
ATOM 1066 C CA . ILE A 1 140 ? 1.711 -3.129 -12.886 1.00 92.88 140 ILE A CA 1
ATOM 1067 C C . ILE A 1 140 ? 3.171 -2.658 -12.877 1.00 92.88 140 ILE A C 1
ATOM 1069 O O . ILE A 1 140 ? 3.484 -1.665 -12.227 1.00 92.88 140 ILE A O 1
ATOM 1073 N N . GLU A 1 141 ? 4.058 -3.346 -13.597 1.00 93.25 141 GLU A N 1
ATOM 1074 C CA . GLU A 1 141 ? 5.494 -3.046 -13.592 1.00 93.25 141 GLU A CA 1
ATOM 1075 C C . GLU A 1 141 ? 5.826 -1.742 -14.338 1.00 93.25 141 GLU A C 1
ATOM 1077 O O . GLU A 1 141 ? 6.661 -0.973 -13.866 1.00 93.25 141 GLU A O 1
ATOM 1082 N N . CYS A 1 142 ? 5.122 -1.427 -15.431 1.00 93.19 142 CYS A N 1
ATOM 1083 C CA . CYS A 1 142 ? 5.235 -0.140 -16.131 1.00 93.19 142 CYS A CA 1
ATOM 1084 C C . CYS A 1 142 ? 4.830 1.058 -15.258 1.00 93.19 142 CYS A C 1
ATOM 1086 O O . CYS A 1 142 ? 5.409 2.137 -15.370 1.00 93.19 142 CYS A O 1
ATOM 1088 N N . GLN A 1 143 ? 3.816 0.902 -14.404 1.00 90.69 143 GLN A N 1
ATOM 1089 C CA . GLN A 1 143 ? 3.366 1.971 -13.504 1.00 90.69 143 GLN A CA 1
ATOM 1090 C C . GLN A 1 143 ? 4.227 2.084 -12.239 1.00 90.69 143 GLN A C 1
ATOM 1092 O O . GLN A 1 143 ? 4.180 3.106 -11.554 1.00 90.69 143 GLN A O 1
ATOM 1097 N N . ASP A 1 144 ? 5.008 1.052 -11.917 1.00 90.25 144 ASP A N 1
ATOM 1098 C CA . ASP A 1 144 ? 5.850 1.027 -10.731 1.00 90.25 144 ASP A CA 1
ATOM 1099 C C . ASP A 1 144 ? 7.183 1.744 -10.973 1.00 90.25 144 ASP A C 1
ATOM 1101 O O . ASP A 1 144 ? 8.065 1.272 -11.696 1.00 90.25 144 ASP A O 1
ATOM 1105 N N . THR A 1 145 ? 7.344 2.891 -10.321 1.00 89.19 145 THR A N 1
ATOM 1106 C CA . THR A 1 145 ? 8.529 3.751 -10.412 1.00 89.19 145 THR A CA 1
ATOM 1107 C C . THR A 1 145 ? 9.585 3.452 -9.349 1.00 89.19 145 THR A C 1
ATOM 1109 O O . THR A 1 145 ? 10.604 4.139 -9.291 1.00 89.19 145 THR A O 1
ATOM 1112 N N . ARG A 1 146 ? 9.378 2.430 -8.509 1.00 87.06 146 ARG A N 1
ATOM 1113 C CA . ARG A 1 146 ? 10.409 1.935 -7.586 1.00 87.06 146 ARG A CA 1
ATOM 1114 C C . ARG A 1 146 ? 11.528 1.237 -8.355 1.00 87.06 146 ARG A C 1
ATOM 1116 O O . ARG A 1 146 ? 11.360 0.832 -9.503 1.00 87.06 146 ARG A O 1
ATOM 1123 N N . GLU A 1 147 ? 12.679 1.065 -7.719 1.00 82.06 147 GLU A N 1
ATOM 1124 C CA . GLU A 1 147 ? 13.761 0.271 -8.295 1.00 82.06 147 GLU A CA 1
ATOM 1125 C C . GLU A 1 147 ? 13.314 -1.196 -8.411 1.00 82.06 147 GLU A C 1
ATOM 1127 O O . GLU A 1 147 ? 13.035 -1.860 -7.413 1.00 82.06 147 GLU A O 1
ATOM 1132 N N . LEU A 1 148 ? 13.156 -1.668 -9.647 1.00 85.75 148 LEU A N 1
ATOM 1133 C CA . LEU A 1 148 ? 12.627 -2.988 -9.973 1.00 85.75 148 LEU A CA 1
ATOM 1134 C C . LEU A 1 148 ? 13.392 -3.540 -11.171 1.00 85.75 148 LEU A C 1
ATOM 1136 O O . LEU A 1 148 ? 13.521 -2.854 -12.188 1.00 85.75 148 LEU A O 1
ATOM 1140 N N . ASP A 1 149 ? 13.829 -4.792 -11.066 1.00 91.38 149 ASP A N 1
ATOM 1141 C CA . ASP A 1 149 ? 14.325 -5.556 -12.206 1.00 91.38 149 ASP A CA 1
ATOM 1142 C C . ASP A 1 149 ? 13.129 -6.009 -13.049 1.00 91.38 149 ASP A C 1
ATOM 1144 O O . ASP A 1 149 ? 12.474 -7.014 -12.767 1.00 91.38 149 ASP A O 1
ATOM 1148 N N . THR A 1 150 ? 12.808 -5.208 -14.060 1.00 93.31 150 THR A N 1
ATOM 1149 C CA . THR A 1 150 ? 11.708 -5.459 -14.989 1.00 93.31 150 THR A CA 1
ATOM 1150 C C . THR A 1 150 ? 12.130 -5.125 -16.414 1.00 93.31 150 THR A C 1
ATOM 1152 O O . THR A 1 150 ? 12.904 -4.185 -16.619 1.00 93.31 150 THR A O 1
ATOM 1155 N N . PRO A 1 151 ? 11.622 -5.861 -17.416 1.00 95.00 151 PRO A N 1
ATOM 1156 C CA . PRO A 1 151 ? 11.854 -5.518 -18.800 1.00 95.00 151 PRO A CA 1
ATOM 1157 C C . PRO A 1 151 ? 10.731 -4.649 -19.367 1.00 95.00 151 PRO A C 1
ATOM 1159 O O . PRO A 1 151 ? 10.741 -4.383 -20.561 1.00 95.00 151 PRO A O 1
ATOM 1162 N N . TYR A 1 152 ? 9.726 -4.268 -18.575 1.00 96.00 152 TYR A N 1
ATOM 1163 C CA . TYR A 1 152 ? 8.563 -3.534 -19.064 1.00 96.00 152 TYR A CA 1
ATOM 1164 C C . TYR A 1 152 ? 8.746 -2.028 -18.902 1.00 96.00 152 TYR A C 1
ATOM 1166 O O . TYR A 1 152 ? 9.378 -1.563 -17.955 1.00 96.00 152 TYR A O 1
ATOM 1174 N N . GLY A 1 153 ? 8.176 -1.255 -19.816 1.00 95.62 153 GLY A N 1
ATOM 1175 C CA . GLY A 1 153 ? 8.159 0.201 -19.763 1.00 95.62 153 GLY A CA 1
ATOM 1176 C C . GLY A 1 153 ? 7.149 0.769 -20.751 1.00 95.62 153 GLY A C 1
ATOM 1177 O O . GLY A 1 153 ? 6.673 0.077 -21.653 1.00 95.62 153 GLY A O 1
ATOM 1178 N N . PHE A 1 154 ? 6.797 2.039 -20.577 1.00 95.56 154 PHE A N 1
ATOM 1179 C CA . PHE A 1 154 ? 5.988 2.746 -21.558 1.00 95.56 154 PHE A CA 1
ATOM 1180 C C . PHE A 1 154 ? 6.821 3.118 -22.783 1.00 95.56 154 PHE A C 1
ATOM 1182 O O . PHE A 1 154 ? 7.917 3.668 -22.674 1.00 95.56 154 PHE A O 1
ATOM 1189 N N . MET A 1 155 ? 6.259 2.875 -23.960 1.00 94.81 155 MET A N 1
ATOM 1190 C CA . MET A 1 155 ? 6.778 3.357 -25.231 1.00 94.81 155 MET A CA 1
ATOM 1191 C C . MET A 1 155 ? 5.606 3.777 -26.105 1.00 94.81 155 MET A C 1
ATOM 1193 O O . MET A 1 155 ? 4.643 3.027 -26.260 1.00 94.81 155 MET A O 1
ATOM 1197 N N . ASN A 1 156 ? 5.650 5.004 -26.627 1.00 92.25 156 ASN A N 1
ATOM 1198 C CA . ASN A 1 156 ? 4.540 5.601 -27.377 1.00 92.25 156 ASN A CA 1
ATOM 1199 C C . ASN A 1 156 ? 3.191 5.485 -26.634 1.00 92.25 156 ASN A C 1
ATOM 1201 O O . ASN A 1 156 ? 2.161 5.164 -27.221 1.00 92.25 156 ASN A O 1
ATOM 1205 N N . GLY A 1 157 ? 3.212 5.678 -25.309 1.00 90.44 157 GLY A N 1
ATOM 1206 C CA . GLY A 1 157 ? 2.029 5.596 -24.442 1.00 90.44 157 GLY A CA 1
ATOM 1207 C C . GLY A 1 157 ? 1.515 4.181 -24.152 1.00 90.44 157 GLY A C 1
ATOM 1208 O O . GLY A 1 157 ? 0.573 4.032 -23.380 1.00 90.44 157 GLY A O 1
ATOM 1209 N N . THR A 1 158 ? 2.134 3.140 -24.712 1.00 94.50 158 THR A N 1
ATOM 1210 C CA . THR A 1 158 ? 1.732 1.745 -24.495 1.00 94.50 158 THR A CA 1
ATOM 1211 C C . THR A 1 158 ? 2.719 1.059 -23.562 1.00 94.50 158 THR A C 1
ATOM 1213 O O . THR A 1 158 ? 3.929 1.179 -23.745 1.00 94.50 158 THR A O 1
ATOM 1216 N N . CYS A 1 159 ? 2.220 0.345 -22.553 1.00 96.00 159 CYS A N 1
ATOM 1217 C CA . CYS A 1 159 ? 3.066 -0.504 -21.722 1.00 96.00 159 CYS A CA 1
ATOM 1218 C C . CYS A 1 159 ? 3.443 -1.762 -22.507 1.00 96.00 159 CYS A C 1
ATOM 1220 O O . CYS A 1 159 ? 2.572 -2.543 -22.894 1.00 96.00 159 CYS A O 1
ATOM 1222 N N . VAL A 1 160 ? 4.737 -1.949 -22.745 1.00 96.31 160 VAL A N 1
ATOM 1223 C CA . VAL A 1 160 ? 5.270 -3.084 -23.501 1.00 96.31 160 VAL A CA 1
ATOM 1224 C C . VAL A 1 160 ? 6.496 -3.650 -22.808 1.00 96.31 160 VAL A C 1
ATOM 1226 O O . VAL A 1 160 ? 7.128 -2.992 -21.982 1.00 96.31 160 VAL A O 1
ATOM 1229 N N . GLN A 1 161 ? 6.850 -4.885 -23.153 1.00 95.94 161 GLN A N 1
ATOM 1230 C CA . GLN A 1 161 ? 8.204 -5.354 -22.905 1.00 95.94 161 GLN A CA 1
ATOM 1231 C C . GLN A 1 161 ? 9.141 -4.537 -23.796 1.00 95.94 161 GLN A C 1
ATOM 1233 O O . GLN A 1 161 ? 8.926 -4.470 -25.007 1.00 95.94 161 GLN A O 1
ATOM 1238 N N . CYS A 1 162 ? 10.152 -3.913 -23.207 1.00 95.56 162 CYS A N 1
ATOM 1239 C CA . CYS A 1 162 ? 11.085 -3.077 -23.931 1.00 95.56 162 CYS A CA 1
ATOM 1240 C C . CYS A 1 162 ? 11.769 -3.888 -25.048 1.00 95.56 162 CYS A C 1
ATOM 1242 O O . CYS A 1 162 ? 12.259 -4.994 -24.795 1.00 95.56 162 CYS A O 1
ATOM 1244 N N . PRO A 1 163 ? 11.755 -3.391 -26.296 1.00 94.81 163 PRO A N 1
ATOM 1245 C CA . PRO A 1 163 ? 12.335 -4.062 -27.444 1.00 94.81 163 PRO A CA 1
ATOM 1246 C C . PRO A 1 163 ? 13.853 -4.096 -27.312 1.00 94.81 163 PRO A C 1
ATOM 1248 O O . PRO A 1 163 ? 14.450 -3.387 -26.495 1.00 94.81 163 PRO A O 1
ATOM 1251 N N . GLU A 1 164 ? 14.487 -4.925 -28.127 1.00 91.62 164 GLU A N 1
ATOM 1252 C CA . GLU A 1 164 ? 15.942 -4.969 -28.196 1.00 91.62 164 GLU A CA 1
ATOM 1253 C C . GLU A 1 164 ? 16.517 -3.585 -28.527 1.00 91.62 164 GLU A C 1
ATOM 1255 O O . GLU A 1 164 ? 15.865 -2.754 -29.160 1.00 91.62 164 GLU A O 1
ATOM 1260 N N . GLY A 1 165 ? 17.714 -3.310 -28.014 1.00 93.94 165 GLY A N 1
ATOM 1261 C CA . GLY A 1 165 ? 18.322 -1.984 -28.108 1.00 93.94 165 GLY A CA 1
ATOM 1262 C C . GLY A 1 165 ? 17.754 -0.939 -27.143 1.00 93.94 165 GLY A C 1
ATOM 1263 O O . GLY A 1 165 ? 18.229 0.193 -27.127 1.00 93.94 165 GLY A O 1
ATOM 1264 N N . THR A 1 166 ? 16.773 -1.286 -26.304 1.00 95.94 166 THR A N 1
ATOM 1265 C CA . THR A 1 166 ? 16.231 -0.375 -25.282 1.00 95.94 166 THR A CA 1
ATOM 1266 C C . THR A 1 166 ? 16.376 -0.926 -23.867 1.00 95.94 166 THR A C 1
ATOM 1268 O O . THR A 1 166 ? 16.420 -2.140 -23.658 1.00 95.94 166 THR A O 1
ATOM 1271 N N . GLU A 1 167 ? 16.411 -0.034 -22.881 1.00 95.25 167 GLU A N 1
ATOM 1272 C CA . GLU A 1 167 ? 16.364 -0.349 -21.455 1.00 95.25 167 GLU A CA 1
ATOM 1273 C C . GLU A 1 167 ? 15.055 0.091 -20.802 1.00 95.25 167 GLU A C 1
ATOM 1275 O O . GLU A 1 167 ? 14.462 1.101 -21.187 1.00 95.25 167 GLU A O 1
ATOM 1280 N N . SER A 1 168 ? 14.635 -0.643 -19.769 1.00 95.81 168 SER A N 1
ATOM 1281 C CA . SER A 1 168 ? 13.560 -0.209 -18.877 1.00 95.81 168 SER A CA 1
ATOM 1282 C C . SER A 1 168 ? 14.140 0.691 -17.795 1.00 95.81 168 SER A C 1
ATOM 1284 O O . SER A 1 168 ? 14.924 0.250 -16.952 1.00 95.81 168 SER A O 1
ATOM 1286 N N . VAL A 1 169 ? 13.749 1.963 -17.801 1.00 94.56 169 VAL A N 1
ATOM 1287 C CA . VAL A 1 169 ? 14.304 2.962 -16.886 1.00 94.56 169 VAL A CA 1
ATOM 1288 C C . VAL A 1 169 ? 13.224 3.896 -16.362 1.00 94.56 169 VAL A C 1
ATOM 1290 O O . VAL A 1 169 ? 12.284 4.253 -17.070 1.00 94.56 169 VAL A O 1
ATOM 1293 N N . VAL A 1 170 ? 13.361 4.305 -15.101 1.00 94.19 170 VAL A N 1
ATOM 1294 C CA . VAL A 1 170 ? 12.510 5.332 -14.498 1.00 94.19 170 VAL A CA 1
ATOM 1295 C C . VAL A 1 170 ? 13.102 6.701 -14.811 1.00 94.19 170 VAL A C 1
ATOM 1297 O O . VAL A 1 170 ? 14.232 7.002 -14.431 1.00 94.19 170 VAL A O 1
ATOM 1300 N N . VAL A 1 171 ? 12.332 7.536 -15.499 1.00 92.62 171 VAL A N 1
ATOM 1301 C CA . VAL A 1 171 ? 12.691 8.917 -15.831 1.00 92.62 171 VAL A CA 1
ATOM 1302 C C . VAL A 1 171 ? 11.736 9.889 -15.154 1.00 92.62 171 VAL A C 1
ATOM 1304 O O . VAL A 1 171 ? 10.589 9.556 -14.859 1.00 92.62 171 VAL A O 1
ATOM 1307 N N . ASN A 1 172 ? 12.200 11.114 -14.925 1.00 91.19 172 ASN A N 1
ATOM 1308 C CA . ASN A 1 172 ? 11.337 12.214 -14.516 1.00 91.19 172 ASN A CA 1
ATOM 1309 C C . ASN A 1 172 ? 10.847 12.949 -15.770 1.00 91.19 172 ASN A C 1
ATOM 1311 O O . ASN A 1 172 ? 11.561 13.786 -16.323 1.00 91.19 172 ASN A O 1
ATOM 1315 N N . ALA A 1 173 ? 9.647 12.606 -16.235 1.00 80.12 173 ALA A N 1
ATOM 1316 C CA . ALA A 1 173 ? 9.003 13.261 -17.363 1.00 80.12 173 ALA A CA 1
ATOM 1317 C C . ALA A 1 173 ? 8.013 14.301 -16.827 1.00 80.12 173 ALA A C 1
ATOM 1319 O O . ALA A 1 173 ? 7.035 13.964 -16.160 1.00 80.12 173 ALA A O 1
ATOM 1320 N N . THR A 1 174 ? 8.244 15.585 -17.113 1.00 83.25 174 THR A N 1
ATOM 1321 C CA . THR A 1 174 ? 7.321 16.681 -16.741 1.00 83.25 174 THR A CA 1
ATOM 1322 C C . THR A 1 174 ? 6.994 16.766 -15.238 1.00 83.25 174 THR A C 1
ATOM 1324 O O . THR A 1 174 ? 5.879 17.104 -14.852 1.00 83.25 174 THR A O 1
ATOM 1327 N N . GLY A 1 175 ? 7.954 16.442 -14.365 1.00 82.44 175 GLY A N 1
ATOM 1328 C CA . GLY A 1 175 ? 7.766 16.471 -12.908 1.00 82.44 175 GLY A CA 1
ATOM 1329 C C . GLY A 1 175 ? 7.099 15.220 -12.328 1.00 82.44 175 GLY A C 1
ATOM 1330 O O . GLY A 1 175 ? 6.872 15.164 -11.121 1.00 82.44 175 GLY A O 1
ATOM 1331 N N . THR A 1 176 ? 6.806 14.213 -13.157 1.00 84.94 176 THR A N 1
ATOM 1332 C CA . THR A 1 176 ? 6.245 12.926 -12.733 1.00 84.94 176 THR A CA 1
ATOM 1333 C C . THR A 1 176 ? 7.206 11.795 -13.087 1.00 84.94 176 THR A C 1
ATOM 1335 O O . THR A 1 176 ? 7.726 11.723 -14.201 1.00 84.94 176 THR A O 1
ATOM 1338 N N . LEU A 1 177 ? 7.448 10.888 -12.138 1.00 90.12 177 LEU A N 1
ATOM 1339 C CA . LEU A 1 177 ? 8.234 9.685 -12.402 1.00 90.12 177 LEU A CA 1
ATOM 1340 C C . LEU A 1 177 ? 7.438 8.728 -13.296 1.00 90.12 177 LEU A C 1
ATOM 1342 O O . LEU A 1 177 ? 6.274 8.442 -13.016 1.00 90.12 177 LEU A O 1
ATOM 1346 N N . GLN A 1 178 ? 8.072 8.213 -14.347 1.00 90.94 178 GLN A N 1
ATOM 1347 C CA . GLN A 1 178 ? 7.497 7.220 -15.254 1.00 90.94 178 GLN A CA 1
ATOM 1348 C C . GLN A 1 178 ? 8.558 6.205 -15.669 1.00 90.94 178 GLN A C 1
ATOM 1350 O O . GLN A 1 178 ? 9.703 6.573 -15.922 1.00 90.94 178 GLN A O 1
ATOM 1355 N N . ARG A 1 179 ? 8.179 4.927 -15.771 1.00 93.94 179 ARG A N 1
ATOM 1356 C CA . ARG A 1 179 ? 9.041 3.892 -16.348 1.00 93.94 179 ARG A CA 1
ATOM 1357 C C . ARG A 1 179 ? 8.834 3.836 -17.854 1.00 93.94 179 ARG A C 1
ATOM 1359 O O . ARG A 1 179 ? 7.726 3.565 -18.311 1.00 93.94 179 ARG A O 1
ATOM 1366 N N . ILE A 1 180 ? 9.891 4.064 -18.619 1.00 95.31 180 ILE A N 1
ATOM 1367 C CA . ILE A 1 180 ? 9.854 4.074 -20.082 1.00 95.31 180 ILE A CA 1
ATOM 1368 C C . ILE A 1 180 ? 10.851 3.078 -20.662 1.00 95.31 180 ILE A C 1
ATOM 1370 O O . ILE A 1 180 ? 11.804 2.682 -19.990 1.00 95.31 180 ILE A O 1
ATOM 1374 N N . CYS A 1 181 ? 10.641 2.717 -21.924 1.00 96.31 181 CYS A N 1
ATOM 1375 C CA . CYS A 1 181 ? 11.676 2.087 -22.730 1.00 96.31 181 CYS A CA 1
ATOM 1376 C C . CYS A 1 181 ? 12.520 3.182 -23.381 1.00 96.31 181 CYS A C 1
ATOM 1378 O O . CYS A 1 181 ? 12.018 3.943 -24.210 1.00 96.31 181 CYS A O 1
ATOM 1380 N N . ARG A 1 182 ? 13.786 3.286 -22.979 1.00 95.44 182 ARG A N 1
ATOM 1381 C CA . ARG A 1 182 ? 14.737 4.268 -23.512 1.00 95.44 182 ARG A CA 1
ATOM 1382 C C . ARG A 1 182 ? 15.742 3.570 -24.414 1.00 95.44 182 ARG A C 1
ATOM 1384 O O . ARG A 1 182 ? 16.232 2.507 -24.052 1.00 95.44 182 ARG A O 1
ATOM 1391 N N . PHE A 1 183 ? 16.058 4.156 -25.563 1.00 95.94 183 PHE A N 1
ATOM 1392 C CA . PHE A 1 183 ? 17.100 3.618 -26.431 1.00 95.94 183 PHE A CA 1
ATOM 1393 C C . PHE A 1 183 ? 18.475 3.674 -25.765 1.00 95.94 183 PHE A C 1
ATOM 1395 O O . PHE A 1 183 ? 18.807 4.623 -25.053 1.00 95.94 183 PHE A O 1
ATOM 1402 N N . CYS A 1 184 ? 19.267 2.630 -25.992 1.00 95.69 184 CYS A N 1
ATOM 1403 C CA . CYS A 1 184 ? 20.653 2.590 -25.564 1.00 95.69 184 CYS A CA 1
ATOM 1404 C C . CYS A 1 184 ? 21.487 3.563 -26.390 1.00 95.69 184 CYS A C 1
ATOM 1406 O O . CYS A 1 184 ? 21.451 3.523 -27.616 1.00 95.69 184 CYS A O 1
ATOM 1408 N N . ALA A 1 185 ? 22.241 4.429 -25.716 1.00 95.62 185 ALA A N 1
ATOM 1409 C CA . ALA A 1 185 ? 23.126 5.373 -26.382 1.00 95.62 185 ALA A CA 1
ATOM 1410 C C . ALA A 1 185 ? 24.243 4.649 -27.153 1.00 95.62 185 ALA A C 1
ATOM 1412 O O . ALA A 1 185 ? 24.574 3.491 -26.871 1.00 95.62 185 ALA A O 1
ATOM 1413 N N . GLU A 1 186 ? 24.865 5.359 -28.090 1.00 94.31 186 GLU A N 1
ATOM 1414 C CA . GLU A 1 186 ? 26.071 4.900 -28.781 1.00 94.31 186 GLU A CA 1
ATOM 1415 C C . GLU A 1 186 ? 27.144 4.419 -27.785 1.00 94.31 186 GLU A C 1
ATOM 1417 O O . GLU A 1 186 ? 27.266 4.910 -26.659 1.00 94.31 186 GLU A O 1
ATOM 1422 N N . GLY A 1 187 ? 27.908 3.405 -28.184 1.00 93.31 187 GLY A N 1
ATOM 1423 C CA . GLY A 1 187 ? 28.877 2.716 -27.330 1.00 93.31 187 GLY A CA 1
ATOM 1424 C C . GLY A 1 187 ? 28.259 1.735 -26.325 1.00 93.31 187 GLY A C 1
ATOM 1425 O O . GLY A 1 187 ? 29.003 1.064 -25.604 1.00 93.31 187 GLY A O 1
ATOM 1426 N N . THR A 1 188 ? 26.928 1.611 -26.283 1.00 95.75 188 THR A N 1
ATOM 1427 C CA . THR A 1 188 ? 26.209 0.655 -25.427 1.00 95.75 188 THR A CA 1
ATOM 1428 C C . THR A 1 188 ? 25.268 -0.245 -26.229 1.00 95.75 188 THR A C 1
ATOM 1430 O O . THR A 1 188 ? 24.895 0.072 -27.360 1.00 95.75 188 THR A O 1
ATOM 1433 N N . PHE A 1 189 ? 24.894 -1.379 -25.635 1.00 93.69 189 PHE A N 1
ATOM 1434 C CA . PHE A 1 189 ? 23.881 -2.298 -26.160 1.00 93.69 189 PHE A CA 1
ATOM 1435 C C . PHE A 1 189 ? 22.930 -2.747 -25.047 1.00 93.69 189 PHE A C 1
ATOM 1437 O O . PHE A 1 189 ? 23.276 -2.708 -23.860 1.00 93.69 189 PHE A O 1
ATOM 1444 N N . ALA A 1 190 ? 21.722 -3.170 -25.420 1.00 93.25 190 ALA A N 1
ATOM 1445 C CA . ALA A 1 190 ? 20.739 -3.658 -24.460 1.00 93.25 190 ALA A CA 1
ATOM 1446 C C . ALA A 1 190 ? 21.069 -5.091 -24.025 1.00 93.25 190 ALA A C 1
ATOM 1448 O O . ALA A 1 190 ? 20.967 -6.030 -24.811 1.00 93.25 190 ALA A O 1
ATOM 1449 N N . LEU A 1 191 ? 21.404 -5.272 -22.749 1.00 91.75 191 LEU A N 1
ATOM 1450 C CA . LEU A 1 191 ? 21.592 -6.585 -22.146 1.00 91.75 191 LEU A CA 1
ATOM 1451 C C . LEU A 1 191 ? 20.366 -6.958 -21.313 1.00 91.75 191 LEU A C 1
ATOM 1453 O O . LEU A 1 191 ? 19.963 -6.227 -20.400 1.00 91.75 191 LEU A O 1
ATOM 1457 N N . ARG A 1 192 ? 19.812 -8.139 -21.596 1.00 90.62 192 ARG A N 1
ATOM 1458 C CA . ARG A 1 192 ? 18.792 -8.779 -20.767 1.00 90.62 192 ARG A CA 1
ATOM 1459 C C . ARG A 1 192 ? 19.442 -9.784 -19.816 1.00 90.62 192 ARG A C 1
ATOM 1461 O O . ARG A 1 192 ? 20.000 -10.784 -20.256 1.00 90.62 192 ARG A O 1
ATOM 1468 N N . ASP A 1 193 ? 19.315 -9.528 -18.520 1.00 89.75 193 ASP A N 1
ATOM 1469 C CA . ASP A 1 193 ? 19.783 -10.390 -17.434 1.00 89.75 193 ASP A CA 1
ATOM 1470 C C . ASP A 1 193 ? 18.583 -10.784 -16.562 1.00 89.75 193 ASP A C 1
ATOM 1472 O O . ASP A 1 193 ? 18.069 -9.997 -15.761 1.00 89.75 193 ASP A O 1
ATOM 1476 N N . GLY A 1 194 ? 18.043 -11.979 -16.812 1.00 89.25 194 GLY A N 1
ATOM 1477 C CA . GLY A 1 194 ? 16.772 -12.411 -16.235 1.00 89.25 194 GLY A CA 1
ATOM 1478 C C . GLY A 1 194 ? 15.622 -11.466 -16.606 1.00 89.25 194 GLY A C 1
ATOM 1479 O O . GLY A 1 194 ? 15.274 -11.321 -17.779 1.00 89.25 194 GLY A O 1
ATOM 1480 N N . ALA A 1 195 ? 15.013 -10.838 -15.595 1.00 88.75 195 ALA A N 1
ATOM 1481 C CA . ALA A 1 195 ? 13.956 -9.842 -15.777 1.00 88.75 195 ALA A CA 1
ATOM 1482 C C . ALA A 1 195 ? 14.497 -8.420 -15.997 1.00 88.75 195 ALA A C 1
ATOM 1484 O O . ALA A 1 195 ? 13.735 -7.537 -16.364 1.00 88.75 195 ALA A O 1
ATOM 1485 N N . LYS A 1 196 ? 15.788 -8.163 -15.789 1.00 91.31 196 LYS A N 1
ATOM 1486 C CA . LYS A 1 196 ? 16.368 -6.830 -15.952 1.00 91.31 196 LYS A CA 1
ATOM 1487 C C . LYS A 1 196 ? 16.750 -6.599 -17.410 1.00 91.31 196 LYS A C 1
ATOM 1489 O O . LYS A 1 196 ? 17.406 -7.445 -18.012 1.00 91.31 196 LYS A O 1
ATOM 1494 N N . GLN A 1 197 ? 16.402 -5.440 -17.960 1.00 93.06 197 GLN A N 1
ATOM 1495 C CA . GLN A 1 197 ? 16.848 -5.020 -19.288 1.00 93.06 197 GLN A CA 1
ATOM 1496 C C . GLN A 1 197 ? 17.466 -3.626 -19.206 1.00 93.06 197 GLN A C 1
ATOM 1498 O O . GLN A 1 197 ? 16.761 -2.653 -18.936 1.00 93.06 197 GLN A O 1
ATOM 1503 N N . ARG A 1 198 ? 18.788 -3.551 -19.387 1.00 93.56 198 ARG A N 1
ATOM 1504 C CA . ARG A 1 198 ? 19.600 -2.342 -19.177 1.00 93.56 198 ARG A CA 1
ATOM 1505 C C . ARG A 1 198 ? 20.616 -2.144 -20.291 1.00 93.56 198 ARG A C 1
ATOM 1507 O O . ARG A 1 198 ? 21.090 -3.124 -20.864 1.00 93.56 198 ARG A O 1
ATOM 1514 N N . CYS A 1 199 ? 21.004 -0.900 -20.535 1.00 95.31 199 CYS A N 1
ATOM 1515 C CA . CYS A 1 199 ? 22.102 -0.607 -21.445 1.00 95.31 199 CYS A CA 1
ATOM 1516 C C . CYS A 1 199 ? 23.439 -0.843 -20.739 1.00 95.31 199 CYS A C 1
ATOM 1518 O O . CYS A 1 199 ? 23.654 -0.389 -19.612 1.00 95.31 199 CYS A O 1
ATOM 1520 N N . VAL A 1 200 ? 24.340 -1.575 -21.389 1.00 94.81 200 VAL A N 1
ATOM 1521 C CA . VAL A 1 200 ? 25.696 -1.833 -20.888 1.00 94.81 200 VAL A CA 1
ATOM 1522 C C . VAL A 1 200 ? 26.734 -1.463 -21.952 1.00 94.81 200 VAL A C 1
ATOM 1524 O O . VAL A 1 200 ? 26.433 -1.567 -23.143 1.00 94.81 200 VAL A O 1
ATOM 1527 N N . PRO A 1 201 ? 27.944 -1.016 -21.564 1.00 96.06 201 PRO A N 1
ATOM 1528 C CA . PRO A 1 201 ? 28.995 -0.684 -22.521 1.00 96.06 201 PRO A CA 1
ATOM 1529 C C . PRO A 1 201 ? 29.390 -1.876 -23.392 1.00 96.06 201 PRO A C 1
ATOM 1531 O O . PRO A 1 201 ? 29.413 -3.018 -22.921 1.00 96.06 201 PRO A O 1
ATOM 1534 N N . CYS A 1 202 ? 29.760 -1.598 -24.640 1.00 94.88 202 CYS A N 1
ATOM 1535 C CA . CYS A 1 202 ? 30.336 -2.613 -25.509 1.00 94.88 202 CYS A CA 1
ATOM 1536 C C . CYS A 1 202 ? 31.655 -3.161 -24.928 1.00 94.88 202 CYS A C 1
ATOM 1538 O O . CYS A 1 202 ? 32.482 -2.383 -24.439 1.00 94.88 202 CYS A O 1
ATOM 1540 N N . PRO A 1 203 ? 31.881 -4.489 -24.974 1.00 94.88 203 PRO A N 1
ATOM 1541 C CA . PRO A 1 203 ? 33.157 -5.084 -24.588 1.00 94.88 203 PRO A CA 1
ATOM 1542 C C . PRO A 1 203 ? 34.325 -4.574 -25.443 1.00 94.88 203 PRO A C 1
ATOM 1544 O O . PRO A 1 203 ? 34.141 -4.131 -26.576 1.00 94.88 203 PRO A O 1
ATOM 1547 N N . LEU A 1 204 ? 35.551 -4.695 -24.924 1.00 93.44 204 LEU A N 1
ATOM 1548 C CA . LEU A 1 204 ? 36.764 -4.336 -25.666 1.00 93.44 204 LEU A CA 1
ATOM 1549 C C . LEU A 1 204 ? 36.846 -5.098 -26.999 1.00 93.44 204 LEU A C 1
ATOM 1551 O O . LEU A 1 204 ? 36.631 -6.308 -27.040 1.00 93.44 204 LEU A O 1
ATOM 1555 N N . GLY A 1 205 ? 37.183 -4.383 -28.076 1.00 92.94 205 GLY A N 1
ATOM 1556 C CA . GLY A 1 205 ? 37.196 -4.921 -29.443 1.00 92.94 205 GLY A CA 1
ATOM 1557 C C . GLY A 1 205 ? 35.851 -4.836 -30.174 1.00 92.94 205 GLY A C 1
ATOM 1558 O O . GLY A 1 205 ? 35.781 -5.230 -31.338 1.00 92.94 205 GLY A O 1
ATOM 1559 N N . PHE A 1 206 ? 34.811 -4.301 -29.525 1.00 95.50 206 PHE A N 1
ATOM 1560 C CA . PHE A 1 206 ? 33.495 -4.068 -30.110 1.00 95.50 206 PHE A CA 1
ATOM 1561 C C . PHE A 1 206 ? 33.043 -2.612 -29.930 1.00 95.50 206 PHE A C 1
ATOM 1563 O O . PHE A 1 206 ? 33.467 -1.923 -29.003 1.00 95.50 206 PHE A O 1
ATOM 1570 N N . TYR A 1 207 ? 32.147 -2.151 -30.800 1.00 93.88 207 TYR A N 1
ATOM 1571 C CA . TYR A 1 207 ? 31.550 -0.819 -30.766 1.00 93.88 207 TYR A CA 1
ATOM 1572 C C . TYR A 1 207 ? 30.064 -0.852 -31.155 1.00 93.88 207 TYR A C 1
ATOM 1574 O O . TYR A 1 207 ? 29.576 -1.812 -31.747 1.00 93.88 207 TYR A O 1
ATOM 1582 N N . SER A 1 208 ? 29.341 0.209 -30.807 1.00 94.25 208 SER A N 1
ATOM 1583 C CA . SER A 1 208 ? 27.953 0.463 -31.200 1.00 94.25 208 SER A CA 1
ATOM 1584 C C . SER A 1 208 ? 27.897 1.910 -31.674 1.00 94.25 208 SER A C 1
ATOM 1586 O O . SER A 1 208 ? 28.182 2.820 -30.900 1.00 94.25 208 SER A O 1
ATOM 1588 N N . ASP A 1 209 ? 27.639 2.114 -32.959 1.00 91.56 209 ASP A N 1
ATOM 1589 C CA . ASP A 1 209 ? 27.651 3.418 -33.632 1.00 91.56 209 ASP A CA 1
ATOM 1590 C C . ASP A 1 209 ? 26.249 3.984 -33.875 1.00 91.56 209 ASP A C 1
ATOM 1592 O O . ASP A 1 209 ? 26.107 5.063 -34.440 1.00 91.56 209 ASP A O 1
ATOM 1596 N N . VAL A 1 210 ? 25.210 3.252 -33.469 1.00 91.19 210 VAL A N 1
ATOM 1597 C CA . VAL A 1 210 ? 23.813 3.633 -33.675 1.00 91.19 210 VAL A CA 1
ATOM 1598 C C . VAL A 1 210 ? 23.071 3.548 -32.348 1.00 91.19 210 VAL A C 1
ATOM 1600 O O . VAL A 1 210 ? 23.135 2.531 -31.651 1.00 91.19 210 VAL A O 1
ATOM 1603 N N . GLU A 1 211 ? 22.344 4.611 -32.008 1.00 93.62 211 GLU A N 1
ATOM 1604 C CA . GLU A 1 211 ? 21.419 4.607 -30.877 1.00 93.62 211 GLU A CA 1
ATOM 1605 C C . GLU A 1 211 ? 20.399 3.470 -31.033 1.00 93.62 211 GLU A C 1
ATOM 1607 O O . GLU A 1 211 ? 19.816 3.257 -32.096 1.00 93.62 211 GLU A O 1
ATOM 1612 N N . GLY A 1 212 ? 20.185 2.714 -29.961 1.00 91.31 212 GLY A N 1
ATOM 1613 C CA . GLY A 1 212 ? 19.285 1.574 -29.984 1.00 91.31 212 GLY A CA 1
ATOM 1614 C C . GLY A 1 212 ? 19.882 0.308 -30.589 1.00 91.31 212 GLY A C 1
ATOM 1615 O O . GLY A 1 212 ? 19.127 -0.585 -30.967 1.00 91.31 212 GLY A O 1
ATOM 1616 N N . SER A 1 213 ? 21.209 0.198 -30.700 1.00 87.56 213 SER A N 1
ATOM 1617 C CA . SER A 1 213 ? 21.825 -1.039 -31.190 1.00 87.56 213 SER A CA 1
ATOM 1618 C C . SER A 1 213 ? 21.526 -2.216 -30.244 1.00 87.56 213 SER A C 1
ATOM 1620 O O . SER A 1 213 ? 21.792 -2.125 -29.039 1.00 87.56 213 SER A O 1
ATOM 1622 N N . PRO A 1 214 ? 20.980 -3.335 -30.759 1.00 87.38 214 PRO A N 1
ATOM 1623 C CA . PRO A 1 214 ? 20.675 -4.508 -29.940 1.00 87.38 214 PRO A CA 1
ATOM 1624 C C . PRO A 1 214 ? 21.935 -5.299 -29.561 1.00 87.38 214 PRO A C 1
ATOM 1626 O O . PRO A 1 214 ? 21.949 -5.992 -28.548 1.00 87.38 214 PRO A O 1
ATOM 1629 N N . GLU A 1 215 ? 23.007 -5.156 -30.338 1.00 90.38 215 GLU A N 1
ATOM 1630 C CA . GLU A 1 215 ? 24.282 -5.849 -30.171 1.00 90.38 215 GLU A CA 1
ATOM 1631 C C . GLU A 1 215 ? 25.455 -4.939 -30.562 1.00 90.38 215 GLU A C 1
ATOM 1633 O O . GLU A 1 215 ? 25.277 -3.953 -31.280 1.00 90.38 215 GLU A O 1
ATOM 1638 N N . CYS A 1 216 ? 26.662 -5.272 -30.102 1.00 93.75 216 CYS A N 1
ATOM 1639 C CA . CYS A 1 216 ? 27.880 -4.562 -30.491 1.00 93.75 216 CYS A CA 1
ATOM 1640 C C . CYS A 1 216 ? 28.550 -5.226 -31.700 1.00 93.75 216 CYS A C 1
ATOM 1642 O O . CYS A 1 216 ? 28.627 -6.451 -31.793 1.00 93.75 216 CYS A O 1
ATOM 1644 N N . ARG A 1 217 ? 29.106 -4.412 -32.598 1.00 94.12 217 ARG A N 1
ATOM 1645 C CA . ARG A 1 217 ? 29.844 -4.833 -33.797 1.00 94.12 217 ARG A CA 1
ATOM 1646 C C . ARG A 1 217 ? 31.338 -4.923 -33.511 1.00 94.12 217 ARG A C 1
ATOM 1648 O O . ARG A 1 217 ? 31.862 -4.110 -32.759 1.00 94.12 217 ARG A O 1
ATOM 1655 N N . ALA A 1 218 ? 32.033 -5.887 -34.110 1.00 94.50 218 ALA A N 1
ATOM 1656 C CA . ALA A 1 218 ? 33.486 -6.005 -33.973 1.00 94.50 218 ALA A CA 1
ATOM 1657 C C . ALA A 1 218 ? 34.203 -4.843 -34.680 1.00 94.50 218 ALA A C 1
ATOM 1659 O O . ALA A 1 218 ? 33.805 -4.446 -35.777 1.00 94.50 218 ALA A O 1
ATOM 1660 N N . CYS A 1 219 ? 35.269 -4.314 -34.075 1.00 90.88 219 CYS A N 1
ATOM 1661 C CA . CYS A 1 219 ? 36.086 -3.280 -34.708 1.00 90.88 219 CYS A CA 1
ATOM 1662 C C . CYS A 1 219 ? 36.728 -3.813 -36.005 1.00 90.88 219 CYS A C 1
ATOM 1664 O O . CYS A 1 219 ? 37.275 -4.920 -35.988 1.00 90.88 219 CYS A O 1
ATOM 1666 N N . PRO A 1 220 ? 36.693 -3.051 -37.116 1.00 88.50 220 PRO A N 1
ATOM 1667 C CA . PRO A 1 220 ? 37.420 -3.423 -38.325 1.00 88.50 220 PRO A CA 1
ATOM 1668 C C . PRO A 1 220 ? 38.928 -3.479 -38.040 1.00 88.50 220 PRO A C 1
ATOM 1670 O O . PRO A 1 220 ? 39.449 -2.650 -37.290 1.00 88.50 220 PRO A O 1
ATOM 1673 N N . LEU A 1 221 ? 39.594 -4.485 -38.616 1.00 77.75 221 LEU A N 1
ATOM 1674 C CA . LEU A 1 221 ? 41.046 -4.683 -38.542 1.00 77.75 221 LEU A CA 1
ATOM 1675 C C . LEU A 1 221 ? 41.791 -3.793 -39.539 1.00 77.75 221 LEU A C 1
ATOM 1677 O O . LEU A 1 221 ? 41.272 -3.619 -40.666 1.00 77.75 221 LEU A O 1
#

InterPro domains:
  IPR009030 Growth factor receptor cysteine-rich domain superfamily [SSF57184] (121-220)
  IPR011641 Tyrosine-protein kinase ephrin type A/B receptor-like [PF07699] (194-220)
  IPR028081 Leucine-binding protein domain [PF13458] (7-112)
  IPR028082 Periplasmic binding protein-like I [SSF53822] (2-112)

Foldseek 3Di:
DCVVCPLVQALDKDKALADLPFQFAKDLAPGDASVNVQVVCCVVPVDGDDLVVQVVSVVVSLQVVLCVQLVHPDPVSSLVSSQPDFITHNSGTFHADPVRDTPRDIWMWGRHLDPDTWTDPPPVGTNDHRDPPDDDPQVSVQAHLPDDLAQWHDDPNDIDRQDWQWFFHWDCDPNDTTTHTAGADWQWTWDDDPRGTDTDGADPQWTGPDTSHNHTHGDDD